Protein AF-A0A9N9AUF6-F1 (afdb_monomer)

Structure (mmCIF, N/CA/C/O backbone):
data_AF-A0A9N9AUF6-F1
#
_entry.id   AF-A0A9N9AUF6-F1
#
loop_
_atom_site.group_PDB
_atom_site.id
_atom_site.type_symbol
_atom_site.label_atom_id
_atom_site.label_alt_id
_atom_site.label_comp_id
_atom_site.label_asym_id
_atom_site.label_entity_id
_atom_site.label_seq_id
_atom_site.pdbx_PDB_ins_code
_atom_site.Cartn_x
_atom_site.Cartn_y
_atom_site.Cartn_z
_atom_site.occupancy
_atom_site.B_iso_or_equiv
_atom_site.auth_seq_id
_atom_site.auth_comp_id
_atom_site.auth_asym_id
_atom_site.auth_atom_id
_atom_site.pdbx_PDB_model_num
ATOM 1 N N . MET A 1 1 ? -20.713 -0.394 -52.948 1.00 34.41 1 MET A N 1
ATOM 2 C CA . MET A 1 1 ? -20.036 -1.645 -52.549 1.00 34.41 1 MET A CA 1
ATOM 3 C C . MET A 1 1 ? -18.620 -1.241 -52.163 1.00 34.41 1 MET A C 1
ATOM 5 O O . MET A 1 1 ? -17.878 -0.848 -53.047 1.00 34.41 1 MET A O 1
ATOM 9 N N . THR A 1 2 ? -18.408 -0.838 -50.903 1.00 38.34 2 THR A N 1
ATOM 10 C CA . THR A 1 2 ? -17.815 -1.664 -49.816 1.00 38.34 2 THR A CA 1
ATOM 11 C C . THR A 1 2 ? -16.439 -2.197 -50.232 1.00 38.34 2 THR A C 1
ATOM 13 O O . THR A 1 2 ? -16.350 -2.897 -51.228 1.00 38.34 2 THR A O 1
ATOM 16 N N . SER A 1 3 ? -15.350 -1.895 -49.534 1.00 31.14 3 SER A N 1
ATOM 17 C CA . SER A 1 3 ? -15.180 -2.244 -48.123 1.00 31.14 3 SER A CA 1
ATOM 18 C C . SER A 1 3 ? -14.248 -1.295 -47.362 1.00 31.14 3 SER A C 1
ATOM 20 O O . SER A 1 3 ? -13.180 -0.914 -47.832 1.00 31.14 3 SER A O 1
ATOM 22 N N . SER A 1 4 ? -14.688 -0.983 -46.149 1.00 37.59 4 SER A N 1
ATOM 23 C CA . SER A 1 4 ? -13.963 -0.402 -45.024 1.00 37.59 4 SER A CA 1
ATOM 24 C C . SER A 1 4 ? -12.663 -1.146 -44.701 1.00 37.59 4 SER A C 1
ATOM 26 O O . SER A 1 4 ? -12.674 -2.367 -44.553 1.00 37.59 4 SER A O 1
ATOM 28 N N . SER A 1 5 ? -11.572 -0.390 -44.545 1.00 35.66 5 SER A N 1
ATOM 29 C CA . SER A 1 5 ? -10.307 -0.863 -43.978 1.00 35.66 5 SER A CA 1
ATOM 30 C C . SER A 1 5 ? -10.497 -1.149 -42.491 1.00 35.66 5 SER A C 1
ATOM 32 O O . SER A 1 5 ? -10.927 -0.275 -41.739 1.00 35.66 5 SER A O 1
ATOM 34 N N . SER A 1 6 ? -10.189 -2.376 -42.091 1.00 38.06 6 SER A N 1
ATOM 35 C CA . SER A 1 6 ? -10.158 -2.850 -40.712 1.00 38.06 6 SER A CA 1
ATOM 36 C C . SER A 1 6 ? -9.139 -2.063 -39.885 1.00 38.06 6 SER A C 1
ATOM 38 O O . SER A 1 6 ? -7.982 -1.918 -40.276 1.00 38.06 6 SER A O 1
ATOM 40 N N . THR A 1 7 ? -9.579 -1.551 -38.741 1.00 39.47 7 THR A N 1
ATOM 41 C CA . THR A 1 7 ? -8.734 -1.046 -37.657 1.00 39.47 7 THR A CA 1
ATOM 42 C C . THR A 1 7 ? -7.961 -2.210 -37.040 1.00 39.47 7 THR A C 1
ATOM 44 O O . THR A 1 7 ? -8.571 -3.121 -36.487 1.00 39.47 7 THR A O 1
ATOM 47 N N . ASN A 1 8 ? -6.630 -2.188 -37.148 1.00 41.78 8 ASN A N 1
ATOM 48 C CA . ASN A 1 8 ? -5.746 -3.126 -36.455 1.00 41.78 8 ASN A CA 1
ATOM 49 C C . ASN A 1 8 ? -5.787 -2.829 -34.948 1.00 41.78 8 ASN A C 1
ATOM 51 O O . ASN A 1 8 ? -5.416 -1.730 -34.534 1.00 41.78 8 ASN A O 1
ATOM 55 N N . ASN A 1 9 ? -6.240 -3.794 -34.148 1.00 47.16 9 ASN A N 1
ATOM 56 C CA . ASN A 1 9 ? -6.259 -3.709 -32.689 1.00 47.16 9 ASN A CA 1
ATOM 57 C C . ASN A 1 9 ? -4.826 -3.797 -32.143 1.00 47.16 9 ASN A C 1
ATOM 59 O O . ASN A 1 9 ? -4.203 -4.851 -32.159 1.00 47.16 9 ASN A O 1
ATOM 63 N N . THR A 1 10 ? -4.305 -2.684 -31.632 1.00 51.94 10 THR A N 1
ATOM 64 C CA . THR A 1 10 ? -2.957 -2.529 -31.048 1.00 51.94 10 THR A CA 1
ATOM 65 C C . THR A 1 10 ? -2.752 -3.239 -29.704 1.00 51.94 10 THR A C 1
ATOM 67 O O . THR A 1 10 ? -1.699 -3.095 -29.094 1.00 51.94 10 THR A O 1
ATOM 70 N N . THR A 1 11 ? -3.746 -3.986 -29.229 1.00 51.94 11 THR A N 1
ATOM 71 C CA . THR A 1 11 ? -3.800 -4.586 -27.888 1.00 51.94 11 THR A CA 1
ATOM 72 C C . THR A 1 11 ? -4.096 -6.087 -27.911 1.00 51.94 11 THR A C 1
ATOM 74 O O . THR A 1 11 ? -4.332 -6.678 -26.866 1.00 51.94 11 THR A O 1
ATOM 77 N N . GLU A 1 12 ? -4.072 -6.734 -29.080 1.00 53.06 12 GLU A N 1
ATOM 78 C CA . GLU A 1 12 ? -4.430 -8.155 -29.239 1.00 53.06 12 GLU A CA 1
ATOM 79 C C . GLU A 1 12 ? -3.508 -9.102 -28.438 1.00 53.06 12 GLU A C 1
ATOM 81 O O . GLU A 1 12 ? -3.970 -10.102 -27.899 1.00 53.06 12 GLU A O 1
ATOM 86 N N . TRP A 1 13 ? -2.236 -8.734 -28.238 1.00 56.59 13 TRP A N 1
ATOM 87 C CA . TRP A 1 13 ? -1.292 -9.476 -27.385 1.00 56.59 13 TRP A CA 1
ATOM 88 C C . TRP A 1 13 ? -1.639 -9.445 -25.890 1.00 56.59 13 TRP A C 1
ATOM 90 O O . TRP A 1 13 ? -1.238 -10.346 -25.163 1.00 56.59 13 TRP A O 1
ATOM 100 N N . LEU A 1 14 ? -2.424 -8.463 -25.431 1.00 52.38 14 LEU A N 1
ATOM 101 C CA . LEU A 1 14 ? -2.900 -8.401 -24.041 1.00 52.38 14 LEU A CA 1
ATOM 102 C C . LEU A 1 14 ? -3.995 -9.439 -23.755 1.00 52.38 14 LEU A C 1
ATOM 104 O O . LEU A 1 14 ? -4.304 -9.691 -22.599 1.00 52.38 14 LEU A O 1
ATOM 108 N N . GLN A 1 15 ? -4.596 -10.037 -24.790 1.00 49.78 15 GLN A N 1
ATOM 109 C CA . GLN A 1 15 ? -5.647 -11.049 -24.634 1.00 49.78 15 GLN A CA 1
ATOM 110 C C . GLN A 1 15 ? -5.093 -12.468 -24.431 1.00 49.78 15 GLN A C 1
ATOM 112 O O . GLN A 1 15 ? -5.857 -13.378 -24.123 1.00 49.78 15 GLN A O 1
ATOM 117 N N . PHE A 1 16 ? -3.784 -12.683 -24.601 1.00 44.56 16 PHE A N 1
ATOM 118 C CA . PHE A 1 16 ? -3.186 -14.022 -24.554 1.00 44.56 16 PHE A CA 1
ATOM 119 C C . PHE A 1 16 ? -2.767 -14.494 -23.150 1.00 44.56 16 PHE A C 1
ATOM 121 O O . PHE A 1 16 ? -2.447 -15.672 -22.995 1.00 44.56 16 PHE A O 1
ATOM 128 N N . GLU A 1 17 ? -2.850 -13.647 -22.118 1.00 47.28 17 GLU A N 1
ATOM 129 C CA . GLU A 1 17 ? -2.621 -14.058 -20.718 1.00 47.28 17 GLU A CA 1
ATOM 130 C C . GLU A 1 17 ? -3.889 -14.560 -19.991 1.00 47.28 17 GLU A C 1
ATOM 132 O O . GLU A 1 17 ? -3.807 -15.047 -18.866 1.00 47.28 17 GLU A O 1
ATOM 137 N N . ASP A 1 18 ? -5.053 -14.587 -20.649 1.00 44.66 18 ASP A N 1
ATOM 138 C CA . ASP A 1 18 ? -6.328 -15.019 -20.045 1.00 44.66 18 ASP A CA 1
ATOM 139 C C . ASP A 1 18 ? -6.555 -16.550 -20.065 1.00 44.66 18 ASP A C 1
ATOM 141 O O . ASP A 1 18 ? -7.654 -17.044 -20.313 1.00 44.66 18 ASP A O 1
ATOM 145 N N . SER A 1 19 ? -5.506 -17.353 -19.847 1.00 34.66 19 SER A N 1
ATOM 146 C CA . SER A 1 19 ? -5.644 -18.821 -19.718 1.00 34.66 19 SER A CA 1
ATOM 147 C C . SER A 1 19 ? -5.236 -19.398 -18.355 1.00 34.66 19 SER A C 1
ATOM 149 O O . SER A 1 19 ? -5.294 -20.613 -18.159 1.00 34.66 19 SER A O 1
ATOM 151 N N . SER A 1 20 ? -4.936 -18.542 -17.370 1.00 39.12 20 SER A N 1
ATOM 152 C CA . SER A 1 20 ? -4.771 -18.913 -15.949 1.00 39.12 20 SER A CA 1
ATOM 153 C C . SER A 1 20 ? -5.382 -17.867 -14.996 1.00 39.12 20 SER A C 1
ATOM 155 O O . SER A 1 20 ? -4.750 -17.416 -14.041 1.00 39.12 20 SER A O 1
ATOM 157 N N . SER A 1 21 ? -6.618 -17.467 -15.293 1.00 45.91 21 SER A N 1
ATOM 158 C CA . SER A 1 21 ? -7.334 -16.264 -14.842 1.00 45.91 21 SER A CA 1
ATOM 159 C C . SER A 1 21 ? -7.791 -16.211 -13.365 1.00 45.91 21 SER A C 1
ATOM 161 O O . SER A 1 21 ? -8.952 -15.916 -13.084 1.00 45.91 21 SER A O 1
ATOM 163 N N . SER A 1 22 ? -6.924 -16.475 -12.383 1.00 44.12 22 SER A N 1
ATOM 164 C CA . SER A 1 22 ? -7.242 -16.089 -10.988 1.00 44.12 22 SER A CA 1
ATOM 165 C C . SER A 1 22 ? -6.047 -15.869 -10.062 1.00 44.12 22 SER A C 1
ATOM 167 O O . SER A 1 22 ? -6.227 -15.306 -8.986 1.00 44.12 22 SER A O 1
ATOM 169 N N . SER A 1 23 ? -4.843 -16.334 -10.416 1.00 49.66 23 SER A N 1
ATOM 170 C CA . SER A 1 23 ? -3.677 -16.233 -9.525 1.00 49.66 23 SER A CA 1
ATOM 171 C C . SER A 1 23 ? -2.870 -14.944 -9.711 1.00 49.66 23 SER A C 1
ATOM 173 O O . SER A 1 23 ? -2.349 -14.432 -8.730 1.00 49.66 23 SER A O 1
ATOM 175 N N . SER A 1 24 ? -2.798 -14.381 -10.925 1.00 62.22 24 SER A N 1
ATOM 176 C CA . SER A 1 24 ? -1.916 -13.238 -11.232 1.00 62.22 24 SER A CA 1
ATOM 177 C C . SER A 1 24 ? -2.297 -11.949 -10.509 1.00 62.22 24 SER A C 1
ATOM 179 O O . SER A 1 24 ? -1.422 -11.265 -9.987 1.00 62.22 24 SER A O 1
ATOM 181 N N . ASP A 1 25 ? -3.585 -11.620 -10.464 1.00 61.88 25 ASP A N 1
ATOM 182 C CA . ASP A 1 25 ? -4.043 -10.309 -9.985 1.00 61.88 25 ASP A CA 1
ATOM 183 C C . ASP A 1 25 ? -4.157 -10.292 -8.456 1.00 61.88 25 ASP A C 1
ATOM 185 O O . ASP A 1 25 ? -3.866 -9.294 -7.798 1.00 61.88 25 ASP A O 1
ATOM 189 N N . ALA A 1 26 ? -4.491 -11.441 -7.861 1.00 63.47 26 ALA A N 1
ATOM 190 C CA . ALA A 1 26 ? -4.414 -11.625 -6.418 1.00 63.47 26 ALA A CA 1
ATOM 191 C C . ALA A 1 26 ? -2.962 -11.493 -5.927 1.00 63.47 26 ALA A C 1
ATOM 193 O O . ALA A 1 26 ? -2.713 -10.770 -4.961 1.00 63.47 26 ALA A O 1
ATOM 194 N N . ASP A 1 27 ? -1.998 -12.122 -6.614 1.00 72.12 27 ASP A N 1
ATOM 195 C CA . ASP A 1 27 ? -0.567 -12.011 -6.296 1.00 72.12 27 ASP A CA 1
ATOM 196 C C . ASP A 1 27 ? -0.080 -10.549 -6.347 1.00 72.12 27 ASP A C 1
ATOM 198 O O . ASP A 1 27 ? 0.740 -10.134 -5.522 1.00 72.12 27 ASP A O 1
ATOM 202 N N . GLN A 1 28 ? -0.625 -9.742 -7.262 1.00 72.81 28 GLN A N 1
ATOM 203 C CA . GLN A 1 28 ? -0.334 -8.308 -7.362 1.00 72.81 28 GLN A CA 1
ATOM 204 C C . GLN A 1 28 ? -0.884 -7.519 -6.171 1.00 72.81 28 GLN A C 1
ATOM 206 O O . GLN A 1 28 ? -0.127 -6.778 -5.540 1.00 72.81 28 GLN A O 1
ATOM 211 N N . ASP A 1 29 ? -2.159 -7.706 -5.813 1.00 77.75 29 ASP A N 1
ATOM 212 C CA . ASP A 1 29 ? -2.758 -7.046 -4.647 1.00 77.75 29 ASP A CA 1
ATOM 213 C C . ASP A 1 29 ? -2.006 -7.403 -3.354 1.00 77.75 29 ASP A C 1
ATOM 215 O O . ASP A 1 29 ? -1.776 -6.542 -2.499 1.00 77.75 29 ASP A O 1
ATOM 219 N N . PHE A 1 30 ? -1.586 -8.667 -3.207 1.00 83.31 30 PHE A N 1
ATOM 220 C CA . PHE A 1 30 ? -0.757 -9.103 -2.081 1.00 83.31 30 PHE A CA 1
ATOM 221 C C . PHE A 1 30 ? 0.577 -8.364 -2.057 1.00 83.31 30 PHE A C 1
ATOM 223 O O . PHE A 1 30 ? 0.981 -7.843 -1.013 1.00 83.31 30 PHE A O 1
ATOM 230 N N . LEU A 1 31 ? 1.267 -8.294 -3.195 1.00 81.19 31 LEU A N 1
ATOM 231 C CA . LEU A 1 31 ? 2.543 -7.596 -3.282 1.00 81.19 31 LEU A CA 1
ATOM 232 C C . LEU A 1 31 ? 2.386 -6.108 -2.989 1.00 81.19 31 LEU A C 1
ATOM 234 O O . LEU A 1 31 ? 3.198 -5.565 -2.242 1.00 81.19 31 LEU A O 1
ATOM 238 N N . LEU A 1 32 ? 1.326 -5.462 -3.473 1.00 79.44 32 LEU A N 1
ATOM 239 C CA . LEU A 1 32 ? 1.047 -4.061 -3.180 1.00 79.44 32 LEU A CA 1
ATOM 240 C C . LEU A 1 32 ? 0.770 -3.835 -1.684 1.00 79.44 32 LEU A C 1
ATOM 242 O O . LEU A 1 32 ? 1.362 -2.934 -1.083 1.00 79.44 32 LEU A O 1
ATOM 246 N N . HIS A 1 33 ? -0.052 -4.682 -1.055 1.00 87.62 33 HIS A N 1
ATOM 247 C CA . HIS A 1 33 ? -0.322 -4.631 0.388 1.00 87.62 33 HIS A CA 1
ATOM 248 C C . HIS A 1 33 ? 0.964 -4.743 1.212 1.00 87.62 33 HIS A C 1
ATOM 250 O O . HIS A 1 33 ? 1.258 -3.876 2.037 1.00 87.62 33 HIS A O 1
ATOM 256 N N . TYR A 1 34 ? 1.784 -5.767 0.958 1.00 88.69 34 TYR A N 1
ATOM 257 C CA . TYR A 1 34 ? 3.031 -5.965 1.701 1.00 88.69 34 TYR A CA 1
ATOM 258 C C . TYR A 1 34 ? 4.082 -4.890 1.402 1.00 88.69 34 TYR A C 1
ATOM 260 O O . TYR A 1 34 ? 4.871 -4.546 2.285 1.00 88.69 34 TYR A O 1
ATOM 268 N N . THR A 1 35 ? 4.048 -4.301 0.206 1.00 84.56 35 THR A N 1
ATOM 269 C CA . THR A 1 35 ? 4.829 -3.112 -0.158 1.00 84.56 35 THR A CA 1
ATOM 270 C C . THR A 1 35 ? 4.465 -1.932 0.729 1.00 84.56 35 THR A C 1
ATOM 272 O O . THR A 1 35 ? 5.339 -1.405 1.420 1.00 84.56 35 THR A O 1
ATOM 275 N N . TYR A 1 36 ? 3.186 -1.558 0.806 1.00 85.00 36 TYR A N 1
ATOM 276 C CA . TYR A 1 36 ? 2.751 -0.474 1.687 1.00 85.00 36 TYR A CA 1
ATOM 277 C C . TYR A 1 36 ? 3.035 -0.778 3.152 1.00 85.00 36 TYR A C 1
ATOM 279 O O . TYR A 1 36 ? 3.627 0.048 3.840 1.00 85.00 36 TYR A O 1
ATOM 287 N N . LYS A 1 37 ? 2.716 -1.983 3.623 1.00 90.31 37 LYS A N 1
ATOM 288 C CA . LYS A 1 37 ? 2.979 -2.387 5.006 1.00 90.31 37 LYS A CA 1
ATOM 289 C C . LYS A 1 37 ? 4.452 -2.233 5.387 1.00 90.31 37 LYS A C 1
ATOM 291 O O . LYS A 1 37 ? 4.757 -1.775 6.488 1.00 90.31 37 LYS A O 1
ATOM 296 N N . PHE A 1 38 ? 5.365 -2.569 4.474 1.00 87.75 38 PHE A N 1
ATOM 297 C CA . PHE A 1 38 ? 6.796 -2.362 4.671 1.00 87.75 38 PHE A CA 1
ATOM 298 C C . PHE A 1 38 ? 7.160 -0.871 4.757 1.00 87.75 38 PHE A C 1
ATOM 300 O O . PHE A 1 38 ? 7.864 -0.490 5.691 1.00 87.75 38 PHE A O 1
ATOM 307 N N . VAL A 1 39 ? 6.651 -0.018 3.850 1.00 84.56 39 VAL A N 1
ATOM 308 C CA . VAL A 1 39 ? 6.868 1.450 3.896 1.00 84.56 39 VAL A CA 1
ATOM 309 C C . VAL A 1 39 ? 6.405 2.039 5.227 1.00 84.56 39 VAL A C 1
ATOM 311 O O . VAL A 1 39 ? 7.103 2.850 5.831 1.00 84.56 39 VAL A O 1
ATOM 314 N N . LEU A 1 40 ? 5.206 1.652 5.660 1.00 87.50 40 LEU A N 1
ATOM 315 C CA . LEU A 1 40 ? 4.539 2.215 6.831 1.00 87.50 40 LEU A CA 1
ATOM 316 C C . LEU A 1 40 ? 5.079 1.650 8.150 1.00 87.50 40 LEU A C 1
ATOM 318 O O . LEU A 1 40 ? 4.791 2.197 9.212 1.00 87.50 40 LEU A O 1
ATOM 322 N N . GLY A 1 41 ? 5.830 0.545 8.100 1.00 90.19 41 GLY A N 1
ATOM 323 C CA . GLY A 1 41 ? 6.232 -0.216 9.283 1.00 90.19 41 GLY A CA 1
ATOM 324 C C . GLY A 1 41 ? 5.063 -0.920 9.986 1.00 90.19 41 GLY A C 1
ATOM 325 O O . GLY A 1 41 ? 5.187 -1.290 11.153 1.00 90.19 41 GLY A O 1
ATOM 326 N N . GLY A 1 42 ? 3.925 -1.094 9.308 1.00 92.44 42 GLY A N 1
ATOM 327 C CA . GLY A 1 42 ? 2.683 -1.618 9.873 1.00 92.44 42 GLY A CA 1
ATOM 328 C C . GLY A 1 42 ? 1.488 -1.420 8.939 1.00 92.44 42 GLY A C 1
ATOM 329 O O . GLY A 1 42 ? 1.640 -0.967 7.810 1.00 92.44 42 GLY A O 1
ATOM 330 N N . ASN A 1 43 ? 0.285 -1.760 9.404 1.00 93.44 43 ASN A N 1
ATOM 331 C CA . ASN A 1 43 ? -0.928 -1.671 8.580 1.00 93.44 43 ASN A CA 1
ATOM 332 C C . ASN A 1 43 ? -1.486 -0.245 8.457 1.00 93.44 43 ASN A C 1
ATOM 334 O O . ASN A 1 43 ? -2.268 0.035 7.554 1.00 93.44 43 ASN A O 1
ATOM 338 N N . TYR A 1 44 ? -1.124 0.661 9.363 1.00 91.94 44 TYR A N 1
ATOM 339 C CA . TYR A 1 44 ? -1.653 2.021 9.404 1.00 91.94 44 TYR A CA 1
ATOM 340 C C . TYR A 1 44 ? -0.691 2.952 10.153 1.00 91.94 44 TYR A C 1
ATOM 342 O O . TYR A 1 44 ? 0.053 2.513 11.026 1.00 91.94 44 TYR A O 1
ATOM 350 N N . ILE A 1 45 ? -0.738 4.249 9.832 1.00 88.75 45 ILE A N 1
ATOM 351 C CA . ILE A 1 45 ? 0.034 5.300 10.527 1.00 88.75 45 ILE A CA 1
ATOM 352 C C . ILE A 1 45 ? -0.825 6.177 11.446 1.00 88.75 45 ILE A C 1
ATOM 354 O O . ILE A 1 45 ? -0.294 6.944 12.245 1.00 88.75 45 ILE A O 1
ATOM 358 N N . ALA A 1 46 ? -2.153 6.079 11.334 1.00 88.81 46 ALA A N 1
ATOM 359 C CA . ALA A 1 46 ? -3.074 6.853 12.156 1.00 88.81 46 ALA A CA 1
ATOM 360 C C . ALA A 1 46 ? -3.007 6.409 13.635 1.00 88.81 46 ALA A C 1
ATOM 362 O O . ALA A 1 46 ? -2.902 5.214 13.913 1.00 88.81 46 ALA A O 1
ATOM 363 N N . PRO A 1 47 ? -3.129 7.319 14.613 1.00 89.62 47 PRO A N 1
ATOM 364 C CA . PRO A 1 47 ? -3.119 6.998 16.037 1.00 89.62 47 PRO A CA 1
ATOM 365 C C . PRO A 1 47 ? -4.474 6.412 16.468 1.00 89.62 47 PRO A C 1
ATOM 367 O O . PRO A 1 47 ? -5.248 7.024 17.205 1.00 89.62 47 PRO A O 1
ATOM 370 N N . ILE A 1 48 ? -4.793 5.218 15.972 1.00 89.56 48 ILE A N 1
ATOM 371 C CA . ILE A 1 48 ? -6.059 4.535 16.237 1.00 89.56 48 ILE A CA 1
ATOM 372 C C . ILE A 1 48 ? -6.097 4.070 17.697 1.00 89.56 48 ILE A C 1
ATOM 374 O O . ILE A 1 48 ? -5.253 3.291 18.142 1.00 89.56 48 ILE A O 1
ATOM 378 N N . ASN A 1 49 ? -7.124 4.498 18.436 1.00 87.25 49 ASN A N 1
ATOM 379 C CA . ASN A 1 49 ? -7.420 3.946 19.754 1.00 87.25 49 ASN A CA 1
ATOM 380 C C . ASN A 1 49 ? -8.106 2.579 19.602 1.00 87.25 49 ASN A C 1
ATOM 382 O O . ASN A 1 49 ? -9.274 2.508 19.209 1.00 87.25 49 ASN A O 1
ATOM 386 N N . LYS A 1 50 ? -7.383 1.509 19.952 1.00 83.25 50 LYS A N 1
ATOM 387 C CA . LYS A 1 50 ? -7.856 0.122 19.828 1.00 83.25 50 LYS A CA 1
ATOM 388 C C . LYS A 1 50 ? -9.128 -0.173 20.626 1.00 83.25 50 LYS A C 1
ATOM 390 O O . LYS A 1 50 ? -9.944 -0.965 20.172 1.00 83.25 50 LYS A O 1
ATOM 395 N N . ASP A 1 51 ? -9.346 0.504 21.751 1.00 85.44 51 ASP A N 1
ATOM 396 C CA . ASP A 1 51 ? -10.511 0.263 22.611 1.00 85.44 51 ASP A CA 1
ATOM 397 C C . ASP A 1 51 ? -11.802 0.884 22.042 1.00 85.44 51 ASP A C 1
ATOM 399 O O . ASP A 1 51 ? -12.924 0.471 22.371 1.00 85.44 51 ASP A O 1
ATOM 403 N N . ASN A 1 52 ? -11.658 1.888 21.170 1.00 84.50 52 ASN A N 1
ATOM 404 C CA . ASN A 1 52 ? -12.770 2.699 20.677 1.00 84.50 52 ASN A CA 1
ATOM 405 C C . ASN A 1 52 ? -13.087 2.502 19.189 1.00 84.50 52 ASN A C 1
ATOM 407 O O . ASN A 1 52 ? -14.107 3.003 18.715 1.00 84.50 52 ASN A O 1
ATOM 411 N N . LEU A 1 53 ? -12.261 1.772 18.437 1.00 87.56 53 LEU A N 1
ATOM 412 C CA . LEU A 1 53 ? -12.606 1.432 17.062 1.00 87.56 53 LEU A CA 1
ATOM 413 C C . LEU A 1 53 ? -13.762 0.418 17.078 1.00 87.56 53 LEU A C 1
ATOM 415 O O . LEU A 1 53 ? -13.658 -0.650 17.674 1.00 87.56 53 LEU A O 1
ATOM 419 N N . LYS A 1 54 ? -14.908 0.796 16.501 1.00 86.38 54 LYS A N 1
ATOM 420 C CA . LYS A 1 54 ? -16.105 -0.066 16.414 1.00 86.38 54 LYS A CA 1
ATOM 421 C C . LYS A 1 54 ? -16.383 -0.525 14.995 1.00 86.38 54 LYS A C 1
ATOM 423 O O . LYS A 1 54 ? -16.802 -1.659 14.784 1.00 86.38 54 LYS A O 1
ATOM 428 N N . THR A 1 55 ? -16.145 0.355 14.031 1.00 84.06 55 THR A N 1
ATOM 429 C CA . THR A 1 55 ? -16.386 0.093 12.615 1.00 84.06 55 THR A CA 1
ATOM 430 C C . THR A 1 55 ? -15.273 0.690 11.769 1.00 84.06 55 THR A C 1
ATOM 432 O O . THR A 1 55 ? -14.820 1.800 12.051 1.00 84.06 55 THR A O 1
ATOM 435 N N . CYS A 1 56 ? -14.888 -0.007 10.707 1.00 87.06 56 CYS A N 1
ATOM 436 C CA . CYS A 1 56 ? -13.937 0.448 9.701 1.00 87.06 56 CYS A CA 1
ATOM 437 C C . CYS A 1 56 ? -14.505 0.181 8.297 1.00 87.06 56 CYS A C 1
ATOM 439 O O . CYS A 1 56 ? -15.167 -0.835 8.091 1.00 87.06 56 CYS A O 1
ATOM 441 N N . LEU A 1 57 ? -14.279 1.107 7.363 1.00 84.12 57 LEU A N 1
ATOM 442 C CA . LEU A 1 57 ? -14.646 0.978 5.953 1.00 84.12 57 LEU A CA 1
ATOM 443 C C . LEU A 1 57 ? -13.366 0.978 5.112 1.00 84.12 57 LEU A C 1
ATOM 445 O O . LEU A 1 57 ? -12.596 1.934 5.195 1.00 84.12 57 LEU A O 1
ATOM 449 N N . ASP A 1 58 ? -13.184 -0.058 4.304 1.00 84.00 58 ASP A N 1
ATOM 450 C CA . ASP A 1 58 ? -12.134 -0.181 3.297 1.00 84.00 58 ASP A CA 1
ATOM 451 C C . ASP A 1 58 ? -12.732 0.061 1.900 1.00 84.00 58 ASP A C 1
ATOM 453 O O . ASP A 1 58 ? -13.731 -0.559 1.519 1.00 84.00 58 ASP A O 1
ATOM 457 N N . ILE A 1 59 ? -12.167 1.009 1.152 1.00 81.06 59 ILE A N 1
ATOM 458 C CA . ILE A 1 59 ? -12.671 1.431 -0.162 1.00 81.06 59 ILE A CA 1
ATOM 459 C C . ILE A 1 59 ? -11.642 1.036 -1.216 1.00 81.06 59 ILE A C 1
ATOM 461 O O . ILE A 1 59 ? -10.516 1.525 -1.186 1.00 81.06 59 ILE A O 1
ATOM 465 N N . ASN A 1 60 ? -12.075 0.266 -2.215 1.00 79.88 60 ASN A N 1
ATOM 466 C CA . ASN A 1 60 ? -11.201 -0.436 -3.158 1.00 79.88 60 ASN A CA 1
ATOM 467 C C . ASN A 1 60 ? -10.318 -1.463 -2.437 1.00 79.88 60 ASN A C 1
ATOM 469 O O . ASN A 1 60 ? -9.091 -1.418 -2.520 1.00 79.88 60 ASN A O 1
ATOM 473 N N . PHE A 1 61 ? -10.958 -2.358 -1.682 1.00 82.44 61 PHE A N 1
ATOM 474 C CA . PHE A 1 61 ? -10.253 -3.339 -0.858 1.00 82.44 61 PHE A CA 1
ATOM 475 C C . PHE A 1 61 ? -9.455 -4.378 -1.670 1.00 82.44 61 PHE A C 1
ATOM 477 O O . PHE A 1 61 ? -8.666 -5.118 -1.080 1.00 82.44 61 PHE A O 1
ATOM 484 N N . GLY A 1 62 ? -9.661 -4.488 -2.989 1.00 86.06 62 GLY A N 1
ATOM 485 C CA . GLY A 1 62 ? -8.970 -5.429 -3.874 1.00 86.06 62 GLY A CA 1
ATOM 486 C C . GLY A 1 62 ? -9.142 -6.884 -3.429 1.00 86.06 62 GLY A C 1
ATOM 487 O O . GLY A 1 62 ? -10.259 -7.402 -3.346 1.00 86.06 62 GLY A O 1
ATOM 488 N N . SER A 1 63 ? -8.030 -7.545 -3.101 1.00 86.25 63 SER A N 1
ATOM 489 C CA . SER A 1 63 ? -8.010 -8.897 -2.521 1.00 86.25 63 SER A CA 1
ATOM 490 C C . SER A 1 63 ? -8.532 -8.977 -1.081 1.00 86.25 63 SER A C 1
ATOM 492 O O . SER A 1 63 ? -8.811 -10.068 -0.582 1.00 86.25 63 SER A O 1
ATOM 494 N N . GLY A 1 64 ? -8.653 -7.843 -0.384 1.00 89.81 64 GLY A N 1
ATOM 495 C CA . GLY A 1 64 ? -9.079 -7.769 1.014 1.00 89.81 64 GLY A CA 1
ATOM 496 C C . GLY A 1 64 ? -7.967 -8.003 2.037 1.00 89.81 64 GLY A C 1
ATOM 497 O O . GLY A 1 64 ? -8.250 -8.073 3.233 1.00 89.81 64 GLY A O 1
ATOM 498 N N . SER A 1 65 ? -6.713 -8.136 1.595 1.00 91.56 65 SER A N 1
ATOM 499 C CA . SER A 1 65 ? -5.566 -8.490 2.449 1.00 91.56 65 SER A CA 1
ATOM 500 C C . SER A 1 65 ? -5.402 -7.567 3.653 1.00 91.56 65 SER A C 1
ATOM 502 O O . SER A 1 65 ? -5.303 -8.035 4.789 1.00 91.56 65 SER A O 1
ATOM 504 N N . TRP A 1 66 ? -5.443 -6.254 3.417 1.00 93.12 66 TRP A N 1
ATOM 505 C CA . TRP A 1 66 ? -5.347 -5.254 4.476 1.00 93.12 66 TRP A CA 1
ATOM 506 C C . TRP A 1 66 ? -6.492 -5.384 5.480 1.00 93.12 66 TRP A C 1
ATOM 508 O O . TRP A 1 66 ? -6.254 -5.480 6.687 1.00 93.12 66 TRP A O 1
ATOM 518 N N . MET A 1 67 ? -7.728 -5.464 4.981 1.00 91.50 67 MET A N 1
ATOM 519 C CA . MET A 1 67 ? -8.914 -5.567 5.823 1.00 91.50 67 MET A CA 1
ATOM 520 C C . MET A 1 67 ? -8.888 -6.827 6.695 1.00 91.50 67 MET A C 1
ATOM 522 O O . MET A 1 67 ? -9.208 -6.751 7.878 1.00 91.50 67 MET A O 1
ATOM 526 N N . MET A 1 68 ? -8.461 -7.973 6.157 1.00 93.62 68 MET A N 1
ATOM 527 C CA . MET A 1 68 ? -8.344 -9.223 6.918 1.00 93.62 68 MET A CA 1
ATOM 528 C C . MET A 1 68 ? -7.281 -9.149 8.023 1.00 93.62 68 MET A C 1
ATOM 530 O O . MET A 1 68 ? -7.514 -9.624 9.140 1.00 93.62 68 MET A O 1
ATOM 534 N N . GLU A 1 69 ? -6.121 -8.546 7.753 1.00 94.88 69 GLU A N 1
ATOM 535 C CA . GLU A 1 69 ? -5.092 -8.355 8.780 1.00 94.88 69 GLU A CA 1
ATOM 536 C C . GLU A 1 69 ? -5.555 -7.380 9.872 1.00 94.88 69 GLU A C 1
ATOM 538 O O . GLU A 1 69 ? -5.383 -7.664 11.059 1.00 94.88 69 GLU A O 1
ATOM 543 N N . MET A 1 70 ? -6.209 -6.279 9.496 1.00 95.38 70 MET A N 1
ATOM 544 C CA . MET A 1 70 ? -6.794 -5.331 10.448 1.00 95.38 70 MET A CA 1
ATOM 545 C C . MET A 1 70 ? -7.913 -5.971 11.277 1.00 95.38 70 MET A C 1
ATOM 547 O O . MET A 1 70 ? -7.949 -5.809 12.492 1.00 95.38 70 MET A O 1
ATOM 551 N N . ALA A 1 71 ? -8.785 -6.770 10.669 1.00 94.62 71 ALA A N 1
ATOM 552 C CA . ALA A 1 71 ? -9.836 -7.500 11.375 1.00 94.62 71 ALA A CA 1
ATOM 553 C C . ALA A 1 71 ? -9.290 -8.511 12.388 1.00 94.62 71 ALA A C 1
ATOM 555 O O . ALA A 1 71 ? -9.892 -8.711 13.443 1.00 94.62 71 ALA A O 1
ATOM 556 N N . THR A 1 72 ? -8.125 -9.093 12.099 1.00 94.25 72 THR A N 1
ATOM 557 C CA . THR A 1 72 ? -7.400 -9.962 13.033 1.00 94.25 72 THR A CA 1
ATOM 558 C C . THR A 1 72 ? -6.779 -9.166 14.185 1.00 94.25 72 THR A C 1
ATOM 560 O O . THR A 1 72 ? -6.810 -9.610 15.331 1.00 94.25 72 THR A O 1
ATOM 563 N N . GLU A 1 73 ? -6.226 -7.982 13.907 1.00 94.19 73 GLU A N 1
ATOM 564 C CA . GLU A 1 73 ? -5.628 -7.103 14.920 1.00 94.19 73 GLU A CA 1
ATOM 565 C C . GLU A 1 73 ? -6.679 -6.418 15.821 1.00 94.19 73 GLU A C 1
ATOM 567 O O . GLU A 1 73 ? -6.390 -6.100 16.978 1.00 94.19 73 GLU A O 1
ATOM 572 N N . PHE A 1 74 ? -7.903 -6.230 15.317 1.00 95.00 74 PHE A N 1
ATOM 573 C CA . PHE A 1 74 ? -9.024 -5.576 15.996 1.00 95.00 74 PHE A CA 1
ATOM 574 C C . PHE A 1 74 ? -10.274 -6.483 15.996 1.00 95.00 74 PHE A C 1
ATOM 576 O O . PHE A 1 74 ? -11.255 -6.182 15.311 1.00 95.00 74 PHE A O 1
ATOM 583 N N . PRO A 1 75 ? -10.285 -7.578 16.783 1.00 94.50 75 PRO A N 1
ATOM 584 C CA . PRO A 1 75 ? -11.343 -8.595 16.719 1.00 94.50 75 PRO A CA 1
ATOM 585 C C . PRO A 1 75 ? -12.738 -8.079 17.110 1.00 94.50 75 PRO A C 1
ATOM 587 O O . PRO A 1 75 ? -13.744 -8.638 16.685 1.00 94.50 75 PRO A O 1
ATOM 590 N N . GLU A 1 76 ? -12.808 -6.993 17.886 1.00 92.81 76 GLU A N 1
ATOM 591 C CA . GLU A 1 76 ? -14.062 -6.356 18.322 1.00 92.81 76 GLU A CA 1
ATOM 592 C C . GLU A 1 76 ? -14.560 -5.258 17.357 1.00 92.81 76 GLU A C 1
ATOM 594 O O . GLU A 1 76 ? -15.591 -4.628 17.599 1.00 92.81 76 GLU A O 1
ATOM 599 N N . THR A 1 77 ? -13.815 -4.972 16.284 1.00 90.69 77 THR A N 1
ATOM 600 C CA . THR A 1 77 ? -14.193 -4.001 15.247 1.00 90.69 77 THR A CA 1
ATOM 601 C C . THR A 1 77 ? -14.842 -4.717 14.072 1.00 90.69 77 THR A C 1
ATOM 603 O O . THR A 1 77 ? -14.319 -5.721 13.597 1.00 90.69 77 THR A O 1
ATOM 606 N N . MET A 1 78 ? -15.938 -4.164 13.552 1.00 87.88 78 MET A N 1
ATOM 607 C CA . MET A 1 78 ? -16.534 -4.612 12.292 1.00 87.88 78 MET A CA 1
ATOM 608 C C . MET A 1 78 ? -15.887 -3.905 11.101 1.00 87.88 78 MET A C 1
ATOM 610 O O . MET A 1 78 ? -15.863 -2.675 11.041 1.00 87.88 78 MET A O 1
ATOM 614 N N . PHE A 1 79 ? -15.411 -4.677 10.135 1.00 88.62 79 PHE A N 1
ATOM 615 C CA . PHE A 1 79 ? -14.791 -4.191 8.912 1.00 88.62 79 PHE A CA 1
ATOM 616 C C . PHE A 1 79 ? -15.722 -4.403 7.720 1.00 88.62 79 PHE A C 1
ATOM 618 O O . PHE A 1 79 ? -16.228 -5.502 7.494 1.00 88.62 79 PHE A O 1
ATOM 625 N N . TYR A 1 80 ? -15.947 -3.338 6.962 1.00 83.38 80 TYR A N 1
ATOM 626 C CA . TYR A 1 80 ? -16.777 -3.328 5.766 1.00 83.38 80 TYR A CA 1
ATOM 627 C C . TYR A 1 80 ? -15.902 -2.967 4.573 1.00 83.38 80 TYR A C 1
ATOM 629 O O . TYR A 1 80 ? -15.195 -1.970 4.627 1.00 83.38 80 TYR A O 1
ATOM 637 N N . GLY A 1 81 ? -15.966 -3.744 3.502 1.00 82.00 81 GLY A N 1
ATOM 638 C CA . GLY A 1 81 ? -15.260 -3.477 2.257 1.00 82.00 81 GLY A CA 1
ATOM 639 C C . GLY A 1 81 ? -16.239 -3.161 1.132 1.00 82.00 81 GLY A C 1
ATOM 640 O O . GLY A 1 81 ? -17.225 -3.882 0.966 1.00 82.00 81 GLY A O 1
ATOM 641 N N . ILE A 1 82 ? -15.944 -2.133 0.333 1.00 77.81 82 ILE A N 1
ATOM 642 C CA . ILE A 1 82 ? -16.586 -1.890 -0.966 1.00 77.81 82 ILE A CA 1
ATOM 643 C C . ILE A 1 82 ? -15.559 -1.851 -2.108 1.00 77.81 82 ILE A C 1
ATOM 645 O O . ILE A 1 82 ? -14.583 -1.104 -2.040 1.00 77.81 82 ILE A O 1
ATOM 649 N N . ASP A 1 83 ? -15.785 -2.637 -3.162 1.00 77.94 83 ASP A N 1
ATOM 650 C CA . ASP A 1 83 ? -14.931 -2.667 -4.359 1.00 77.94 83 ASP A CA 1
ATOM 651 C C . ASP A 1 83 ? -15.761 -2.867 -5.638 1.00 77.94 83 ASP A C 1
ATOM 653 O O . ASP A 1 83 ? -16.765 -3.581 -5.633 1.00 77.94 83 ASP A O 1
ATOM 657 N N . HIS A 1 84 ? -15.360 -2.231 -6.740 1.00 74.50 84 HIS A N 1
ATOM 658 C CA . HIS A 1 84 ? -16.016 -2.392 -8.038 1.00 74.50 84 HIS A CA 1
ATOM 659 C C . HIS A 1 84 ? -15.764 -3.788 -8.625 1.00 74.50 84 HIS A C 1
ATOM 661 O O . HIS A 1 84 ? -16.657 -4.370 -9.250 1.00 74.50 84 HIS A O 1
ATOM 667 N N . ASP A 1 85 ? -14.553 -4.304 -8.444 1.00 75.44 85 ASP A N 1
ATOM 668 C CA . ASP A 1 85 ? -14.076 -5.563 -9.005 1.00 75.44 85 ASP A CA 1
ATOM 669 C C . ASP A 1 85 ? -13.354 -6.379 -7.920 1.00 75.44 85 ASP A C 1
ATOM 671 O O . ASP A 1 85 ? -12.122 -6.453 -7.894 1.00 75.44 85 ASP A O 1
ATOM 675 N N . PRO A 1 86 ? -14.113 -6.925 -6.951 1.00 73.88 86 PRO A N 1
ATOM 676 C CA . PRO A 1 86 ? -13.536 -7.618 -5.812 1.00 73.88 86 PRO A CA 1
ATOM 677 C C . PRO A 1 86 ? -12.820 -8.897 -6.248 1.00 73.88 86 PRO A C 1
ATOM 679 O O . PRO A 1 86 ? -13.405 -9.757 -6.904 1.00 73.88 86 PRO A O 1
ATOM 682 N N . ARG A 1 87 ? -11.572 -9.054 -5.796 1.00 75.69 87 ARG A N 1
ATOM 683 C CA . ARG A 1 87 ? -10.730 -10.242 -6.039 1.00 75.69 87 ARG A CA 1
ATOM 684 C C . ARG A 1 87 ? -10.570 -11.105 -4.788 1.00 75.69 87 ARG A C 1
ATOM 686 O O . ARG A 1 87 ? -9.597 -11.840 -4.636 1.00 75.69 87 ARG A O 1
ATOM 693 N N . THR A 1 88 ? -11.512 -10.996 -3.855 1.00 68.75 88 THR A N 1
ATOM 694 C CA . THR A 1 88 ? -11.513 -11.792 -2.626 1.00 68.75 88 THR A CA 1
ATOM 695 C C . THR A 1 88 ? -11.635 -13.277 -2.965 1.00 68.75 88 THR A C 1
ATOM 697 O O . THR A 1 88 ? -12.580 -13.648 -3.664 1.00 68.75 88 THR A O 1
ATOM 700 N N . PRO A 1 89 ? -10.740 -14.143 -2.464 1.00 63.41 89 PRO A N 1
ATOM 701 C CA . PRO A 1 89 ? -10.876 -15.584 -2.645 1.00 63.41 89 PRO A CA 1
ATOM 702 C C . PRO A 1 89 ? -12.163 -16.115 -1.990 1.00 63.41 89 PRO A C 1
ATOM 704 O O . PRO A 1 89 ? -12.618 -15.549 -0.997 1.00 63.41 89 PRO A O 1
ATOM 707 N N . ASP A 1 90 ? -12.660 -17.280 -2.422 1.00 65.00 90 ASP A N 1
ATOM 708 C CA . ASP A 1 90 ? -13.757 -18.038 -1.770 1.00 65.00 90 ASP A CA 1
ATOM 709 C C . ASP A 1 90 ? -13.389 -18.587 -0.359 1.00 65.00 90 ASP A C 1
ATOM 711 O O . ASP A 1 90 ? -13.957 -19.566 0.133 1.00 65.00 90 ASP A O 1
ATOM 715 N N . LEU A 1 91 ? -12.376 -18.008 0.290 1.00 64.50 91 LEU A N 1
ATOM 716 C CA . LEU A 1 91 ? -11.757 -18.478 1.524 1.00 64.50 91 LEU A CA 1
ATOM 717 C C . LEU A 1 91 ? -12.539 -18.079 2.780 1.00 64.50 91 LEU A C 1
ATOM 719 O O . LEU A 1 91 ? -13.333 -17.143 2.806 1.00 64.50 91 LEU A O 1
ATOM 723 N N . VAL A 1 92 ? -12.225 -18.777 3.873 1.00 78.50 92 VAL A N 1
ATOM 724 C CA . VAL A 1 92 ? -12.604 -18.374 5.230 1.00 78.50 92 VAL A CA 1
ATOM 725 C C . VAL A 1 92 ? -11.789 -17.139 5.625 1.00 78.50 92 VAL A C 1
ATOM 727 O O . VAL A 1 92 ? -10.574 -17.226 5.792 1.00 78.50 92 VAL A O 1
ATOM 730 N N . TYR A 1 93 ? -12.462 -16.008 5.808 1.00 87.38 93 TYR A N 1
ATOM 731 C CA . TYR A 1 93 ? -11.906 -14.759 6.336 1.00 87.38 93 TYR A CA 1
ATOM 732 C C . TYR A 1 93 ? -12.441 -14.471 7.752 1.00 87.38 93 TYR A C 1
ATOM 734 O O . TYR A 1 93 ? -13.385 -15.139 8.195 1.00 87.38 93 TYR A O 1
ATOM 742 N N . PRO A 1 94 ? -11.850 -13.513 8.499 1.00 93.56 94 PRO A N 1
ATOM 743 C CA . PRO A 1 94 ? -12.325 -13.165 9.835 1.00 93.56 94 PRO A CA 1
ATOM 744 C C . PRO A 1 94 ? -13.836 -12.868 9.853 1.00 93.56 94 PRO A C 1
ATOM 746 O O . PRO A 1 94 ? -14.334 -12.179 8.961 1.00 93.56 94 PRO A O 1
ATOM 749 N N . PRO A 1 95 ? -14.591 -13.360 10.856 1.00 92.69 95 PRO A N 1
ATOM 750 C CA . PRO A 1 95 ? -16.054 -13.241 10.889 1.00 92.69 95 PRO A CA 1
ATOM 751 C C . PRO A 1 95 ? -16.543 -11.792 11.031 1.00 92.69 95 PRO A C 1
ATOM 753 O O . PRO A 1 95 ? -17.722 -11.510 10.833 1.00 92.69 95 PRO A O 1
ATOM 756 N N . ASN A 1 96 ? -15.640 -10.880 11.386 1.00 93.69 96 ASN A N 1
ATOM 757 C CA . ASN A 1 96 ? -15.863 -9.446 11.471 1.00 93.69 96 ASN A CA 1
ATOM 758 C C . ASN A 1 96 ? -15.541 -8.695 10.163 1.00 93.69 96 ASN A C 1
ATOM 760 O O . ASN A 1 96 ? -15.570 -7.467 10.177 1.00 93.69 96 ASN A O 1
ATOM 764 N N . CYS A 1 97 ? -15.287 -9.388 9.046 1.00 91.44 97 CYS A N 1
ATOM 765 C CA . CYS A 1 97 ? -15.183 -8.798 7.707 1.00 91.44 97 CYS A CA 1
ATOM 766 C C . CYS A 1 97 ? -16.470 -8.996 6.893 1.00 91.44 97 CYS A C 1
ATOM 768 O O . CYS A 1 97 ? -16.988 -10.108 6.780 1.00 91.44 97 CYS A O 1
ATOM 770 N N . ILE A 1 98 ? -16.946 -7.929 6.253 1.00 86.25 98 ILE A N 1
ATOM 771 C CA . ILE A 1 98 ? -18.074 -7.944 5.316 1.00 86.25 98 ILE A CA 1
ATOM 772 C C . ILE A 1 98 ? -17.611 -7.332 3.996 1.00 86.25 98 ILE A C 1
ATOM 774 O O . ILE A 1 98 ? -17.353 -6.135 3.926 1.00 86.25 98 ILE A O 1
ATOM 778 N N . PHE A 1 99 ? -17.542 -8.144 2.945 1.00 84.44 99 PHE A N 1
ATOM 779 C CA . PHE A 1 99 ? -17.130 -7.720 1.607 1.00 84.44 99 PHE A CA 1
ATOM 780 C C . PHE A 1 99 ? -18.350 -7.484 0.719 1.00 84.44 99 PHE A C 1
ATOM 782 O O . PHE A 1 99 ? -19.267 -8.308 0.688 1.00 84.44 99 PHE A O 1
ATOM 789 N N . GLN A 1 100 ? -18.373 -6.367 -0.003 1.00 79.94 100 GLN A N 1
ATOM 790 C CA . GLN A 1 100 ? -19.451 -6.032 -0.926 1.00 79.94 100 GLN A CA 1
ATOM 791 C C . GLN A 1 100 ? -18.893 -5.539 -2.256 1.00 79.94 100 GLN A C 1
ATOM 793 O O . GLN A 1 100 ? -18.046 -4.648 -2.301 1.00 79.94 100 GLN A O 1
ATOM 798 N N . GLN A 1 101 ? -19.432 -6.078 -3.347 1.00 77.50 101 GLN A N 1
ATOM 799 C CA . GLN A 1 101 ? -19.239 -5.472 -4.653 1.00 77.50 101 GLN A CA 1
ATOM 800 C C . GLN A 1 101 ? -20.084 -4.196 -4.744 1.00 77.50 101 GLN A C 1
ATOM 802 O O . GLN A 1 101 ? -21.292 -4.223 -4.496 1.00 77.50 101 GLN A O 1
ATOM 807 N N . GLY A 1 102 ? -19.473 -3.078 -5.110 1.00 64.50 102 GLY A N 1
ATOM 808 C CA . GLY A 1 102 ? -20.160 -1.803 -5.233 1.00 64.50 102 GLY A CA 1
ATOM 809 C C . GLY A 1 102 ? -19.257 -0.692 -5.749 1.00 64.50 102 GLY A C 1
ATOM 810 O O . GLY A 1 102 ? -18.036 -0.742 -5.644 1.00 64.50 102 GLY A O 1
ATOM 811 N N . GLN A 1 103 ? -19.867 0.344 -6.316 1.00 58.03 103 GLN A N 1
ATOM 812 C CA . GLN A 1 103 ? -19.133 1.526 -6.754 1.00 58.03 103 GLN A CA 1
ATOM 813 C C . GLN A 1 103 ? -18.894 2.433 -5.543 1.00 58.03 103 GLN A C 1
ATOM 815 O O . GLN A 1 103 ? -19.774 3.199 -5.156 1.00 58.03 103 GLN A O 1
ATOM 820 N N . GLY A 1 104 ? -17.711 2.334 -4.930 1.00 52.56 104 GLY A N 1
ATOM 821 C CA . GLY A 1 104 ? -17.210 3.390 -4.051 1.00 52.56 104 GLY A CA 1
ATOM 822 C C . GLY A 1 104 ? -17.093 4.668 -4.879 1.00 52.56 104 GLY A C 1
ATOM 823 O O . GLY A 1 104 ? -16.479 4.639 -5.944 1.00 52.56 104 GLY A O 1
ATOM 824 N N . ASP A 1 105 ? -17.766 5.740 -4.459 1.00 48.06 105 ASP A N 1
ATOM 825 C CA . ASP A 1 105 ? -18.036 6.914 -5.293 1.00 48.06 105 ASP A CA 1
ATOM 826 C C . ASP A 1 105 ? -16.823 7.345 -6.139 1.00 48.06 105 ASP A C 1
ATOM 828 O O . ASP A 1 105 ? -15.734 7.642 -5.642 1.00 48.06 105 ASP A O 1
ATOM 832 N N . PHE A 1 106 ? -17.061 7.380 -7.449 1.00 46.34 106 PHE A N 1
ATOM 833 C CA . PHE A 1 106 ? -16.147 7.526 -8.586 1.00 46.34 106 PHE A CA 1
ATOM 834 C C . PHE A 1 106 ? -15.223 8.766 -8.543 1.00 46.34 106 PHE A C 1
ATOM 836 O O . PHE A 1 106 ? -14.443 8.984 -9.464 1.00 46.34 106 PHE A O 1
ATOM 843 N N . LEU A 1 107 ? -15.300 9.605 -7.507 1.00 46.56 107 LEU A N 1
ATOM 844 C CA . LEU A 1 107 ? -14.594 10.881 -7.384 1.00 46.56 107 LEU A CA 1
ATOM 845 C C . LEU A 1 107 ? -13.083 10.719 -7.196 1.00 46.56 107 LEU A C 1
ATOM 847 O O . LEU A 1 107 ? -12.342 11.422 -7.874 1.00 46.56 107 LEU A O 1
ATOM 851 N N . ILE A 1 108 ? -12.615 9.766 -6.385 1.00 48.34 108 ILE A N 1
ATOM 852 C CA . ILE A 1 108 ? -11.170 9.564 -6.169 1.00 48.34 108 ILE A CA 1
ATOM 853 C C . ILE A 1 108 ? -10.484 9.057 -7.440 1.00 48.34 108 ILE A C 1
ATOM 855 O O . ILE A 1 108 ? -9.495 9.634 -7.884 1.00 48.34 108 ILE A O 1
ATOM 859 N N . TRP A 1 109 ? -11.052 8.053 -8.112 1.00 45.56 109 TRP A N 1
ATOM 860 C CA . TRP A 1 109 ? -10.457 7.514 -9.336 1.00 45.56 109 TRP A CA 1
ATOM 861 C C . TRP A 1 109 ? -10.668 8.409 -10.550 1.00 45.56 109 TRP A C 1
ATOM 863 O O . TRP A 1 109 ? -9.782 8.486 -11.396 1.00 45.56 109 TRP A O 1
ATOM 873 N N . ARG A 1 110 ? -11.786 9.138 -10.644 1.00 40.19 110 ARG A N 1
ATOM 874 C CA . ARG A 1 110 ? -11.975 10.157 -11.683 1.00 40.19 110 ARG A CA 1
ATOM 875 C C . ARG A 1 110 ? -10.985 11.302 -11.517 1.00 40.19 110 ARG A C 1
ATOM 877 O O . ARG A 1 110 ? -10.381 11.687 -12.510 1.00 40.19 110 ARG A O 1
ATOM 884 N N . GLN A 1 111 ? -10.750 11.773 -10.294 1.00 41.31 111 GLN A N 1
ATOM 885 C CA . GLN A 1 111 ? -9.726 12.782 -10.021 1.00 41.31 111 GLN A CA 1
ATOM 886 C C . GLN A 1 111 ? -8.316 12.237 -10.263 1.00 41.31 111 GLN A C 1
ATOM 888 O O . GLN A 1 111 ? -7.517 12.938 -10.863 1.00 41.31 111 GLN A O 1
ATOM 893 N N . ILE A 1 112 ? -8.011 10.977 -9.931 1.00 44.75 112 ILE A N 1
ATOM 894 C CA . ILE A 1 112 ? -6.726 10.332 -10.271 1.00 44.75 112 ILE A CA 1
ATOM 895 C C . ILE A 1 112 ? -6.565 10.148 -11.793 1.00 44.75 112 ILE A C 1
ATOM 897 O O . ILE A 1 112 ? -5.469 10.316 -12.327 1.00 44.75 112 ILE A O 1
ATOM 901 N N . ARG A 1 113 ? -7.638 9.838 -12.531 1.00 38.34 113 ARG A N 1
ATOM 902 C CA . ARG A 1 113 ? -7.632 9.688 -13.999 1.00 38.34 113 ARG A CA 1
ATOM 903 C C . ARG A 1 113 ? -7.500 11.039 -14.708 1.00 38.34 113 ARG A C 1
ATOM 905 O O . ARG A 1 113 ? -6.770 11.129 -15.692 1.00 38.34 113 ARG A O 1
ATOM 912 N N . GLU A 1 114 ? -8.154 12.076 -14.187 1.00 39.44 114 GLU A N 1
ATOM 913 C CA . GLU A 1 114 ? -8.009 13.473 -14.614 1.00 39.44 114 GLU A CA 1
ATOM 914 C C . GLU A 1 114 ? -6.613 14.021 -14.228 1.00 39.44 114 GLU A C 1
ATOM 916 O O . GLU A 1 114 ? -5.958 14.660 -15.047 1.00 39.44 114 GLU A O 1
ATOM 921 N N . ALA A 1 115 ? -6.068 13.661 -13.060 1.00 35.09 115 ALA A N 1
ATOM 922 C CA . ALA A 1 115 ? -4.710 14.002 -12.618 1.00 35.09 115 ALA A CA 1
ATOM 923 C C . ALA A 1 115 ? -3.612 13.247 -13.389 1.00 35.09 115 ALA A C 1
ATOM 925 O O . ALA A 1 115 ? -2.544 13.801 -13.639 1.00 35.09 115 ALA A O 1
ATOM 926 N N . ARG A 1 116 ? -3.868 12.027 -13.884 1.00 35.66 116 ARG A N 1
ATOM 927 C CA . ARG A 1 116 ? -2.977 11.322 -14.832 1.00 35.66 116 ARG A CA 1
ATOM 928 C C . ARG A 1 116 ? -2.813 12.059 -16.168 1.00 35.66 116 ARG A C 1
ATOM 930 O O . ARG A 1 116 ? -1.900 11.719 -16.917 1.00 35.66 116 ARG A O 1
ATOM 937 N N . ALA A 1 117 ? -3.669 13.032 -16.486 1.00 35.25 117 ALA A N 1
ATOM 938 C CA . ALA A 1 117 ? -3.471 13.940 -17.618 1.00 35.25 117 ALA A CA 1
ATOM 939 C C . ALA A 1 117 ? -2.614 15.173 -17.261 1.00 35.25 117 ALA A C 1
ATOM 941 O O . ALA A 1 117 ? -2.172 15.881 -18.160 1.00 35.25 117 ALA A O 1
ATOM 942 N N . ILE A 1 118 ? -2.368 15.420 -15.969 1.00 34.34 118 ILE A N 1
ATOM 943 C CA . ILE A 1 118 ? -1.719 16.630 -15.436 1.00 34.34 118 ILE A CA 1
ATOM 944 C C . ILE A 1 118 ? -0.365 16.309 -14.758 1.00 34.34 118 ILE A C 1
ATOM 946 O O . ILE A 1 118 ? 0.457 17.201 -14.569 1.00 34.34 118 ILE A O 1
ATOM 950 N N . GLY A 1 119 ? -0.070 15.031 -14.496 1.00 31.73 119 GLY A N 1
ATOM 951 C CA . GLY A 1 119 ? 1.143 14.583 -13.810 1.00 31.73 119 GLY A CA 1
ATOM 952 C C . GLY A 1 119 ? 0.941 14.522 -12.293 1.00 31.73 119 GLY A C 1
ATOM 953 O O . GLY A 1 119 ? 0.260 15.362 -11.709 1.00 31.73 119 GLY A O 1
ATOM 954 N N . PHE A 1 120 ? 1.516 13.500 -11.651 1.00 35.72 120 PHE A N 1
ATOM 955 C CA . PHE A 1 120 ? 1.512 13.350 -10.192 1.00 35.72 120 PHE A CA 1
ATOM 956 C C . PHE A 1 120 ? 2.423 14.421 -9.563 1.00 35.72 120 PHE A C 1
ATOM 958 O O . PHE A 1 120 ? 3.620 14.206 -9.400 1.00 35.72 120 PHE A O 1
ATOM 965 N N . GLY A 1 121 ? 1.865 15.594 -9.262 1.00 40.78 121 GLY A N 1
ATOM 966 C CA . GLY A 1 121 ? 2.521 16.681 -8.527 1.00 40.78 121 GLY A CA 1
ATOM 967 C C . GLY A 1 121 ? 1.644 17.204 -7.384 1.00 40.78 121 GLY A C 1
ATOM 968 O O . GLY A 1 121 ? 0.502 16.764 -7.239 1.00 40.78 121 GLY A O 1
ATOM 969 N N . ASP A 1 122 ? 2.173 18.161 -6.611 1.00 39.56 122 ASP A N 1
ATOM 970 C CA . ASP A 1 122 ? 1.600 18.770 -5.388 1.00 39.56 122 ASP A CA 1
ATOM 971 C C . ASP A 1 122 ? 0.083 19.055 -5.426 1.00 39.56 122 ASP A C 1
ATOM 973 O O . ASP A 1 122 ? -0.586 19.017 -4.396 1.00 39.56 122 ASP A O 1
ATOM 977 N N . ALA A 1 123 ? -0.489 19.274 -6.613 1.00 41.25 123 ALA A N 1
ATOM 978 C CA . ALA A 1 123 ? -1.904 19.571 -6.812 1.00 41.25 123 ALA A CA 1
ATOM 979 C C . ALA A 1 123 ? -2.870 18.466 -6.328 1.00 41.25 123 ALA A C 1
ATOM 981 O O . ALA A 1 123 ? -3.971 18.786 -5.884 1.00 41.25 123 ALA A O 1
ATOM 982 N N . LEU A 1 124 ? -2.486 17.181 -6.393 1.00 43.66 124 LEU A N 1
ATOM 983 C CA . LEU A 1 124 ? -3.333 16.075 -5.909 1.00 43.66 124 LEU A CA 1
ATOM 984 C C . LEU A 1 124 ? -3.390 16.039 -4.374 1.00 43.66 124 LEU A C 1
ATOM 986 O O . LEU A 1 124 ? -4.450 15.800 -3.798 1.00 43.66 124 LEU A O 1
ATOM 990 N N . VAL A 1 125 ? -2.267 16.335 -3.714 1.00 43.38 125 VAL A N 1
ATOM 991 C CA . VAL A 1 125 ? -2.187 16.431 -2.250 1.00 43.38 125 VAL A CA 1
ATOM 992 C C . VAL A 1 125 ? -3.079 17.571 -1.750 1.00 43.38 125 VAL A C 1
ATOM 994 O O . VAL A 1 125 ? -3.849 17.374 -0.815 1.00 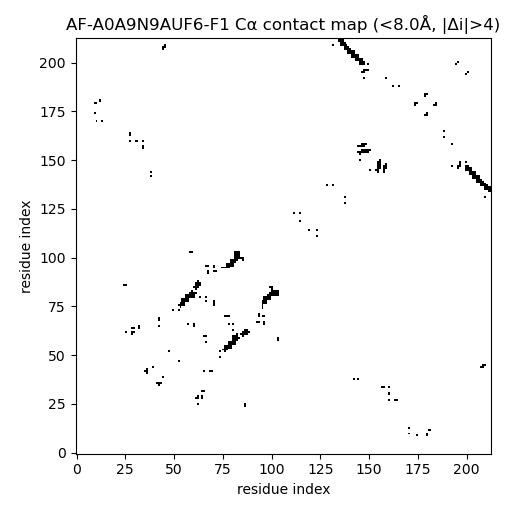43.38 125 VAL A O 1
ATOM 997 N N . THR A 1 126 ? -3.084 18.719 -2.437 1.00 42.94 126 THR A N 1
ATOM 998 C CA . THR A 1 126 ? -3.956 19.858 -2.096 1.00 42.94 126 THR A CA 1
ATOM 999 C C . THR A 1 126 ? -5.453 19.538 -2.237 1.00 42.94 126 THR A C 1
ATOM 1001 O O . T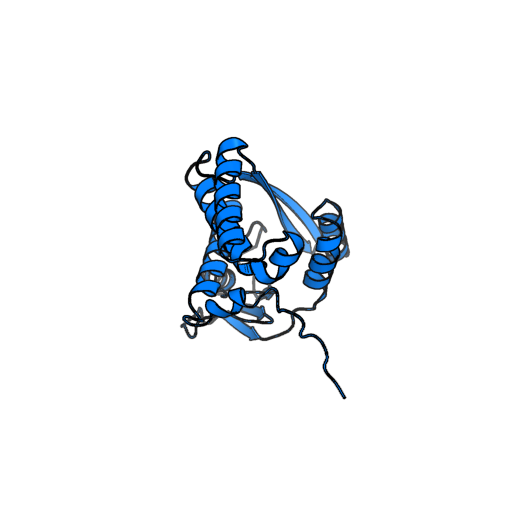HR A 1 126 ? -6.258 20.019 -1.448 1.00 42.94 126 THR A O 1
ATOM 1004 N N . GLN A 1 127 ? -5.856 18.690 -3.190 1.00 50.38 127 GLN A N 1
ATOM 1005 C CA . GLN A 1 127 ? -7.268 18.293 -3.334 1.00 50.38 127 GLN A CA 1
ATOM 1006 C C . GLN A 1 127 ? -7.720 17.307 -2.251 1.00 50.38 127 GLN A C 1
ATOM 1008 O O . GLN A 1 127 ? -8.850 17.395 -1.769 1.00 50.38 127 GLN A O 1
ATOM 1013 N N . ILE A 1 128 ? -6.834 16.399 -1.831 1.00 50.31 128 ILE A N 1
ATOM 1014 C CA . ILE A 1 128 ? -7.067 15.536 -0.667 1.00 50.31 128 ILE A CA 1
ATOM 1015 C C . ILE A 1 128 ? -7.246 16.402 0.590 1.00 50.31 128 ILE A C 1
ATOM 1017 O O . ILE A 1 128 ? -8.172 16.170 1.368 1.00 50.31 128 ILE A O 1
ATOM 1021 N N . GLU A 1 129 ? -6.428 17.445 0.754 1.00 45.06 129 GLU A N 1
ATOM 1022 C CA . GLU A 1 129 ? -6.586 18.411 1.845 1.00 45.06 129 GLU A CA 1
ATOM 1023 C C . GLU A 1 129 ? -7.956 19.103 1.835 1.00 45.06 129 GLU A C 1
ATOM 1025 O O . GLU A 1 129 ? -8.561 19.244 2.895 1.00 45.06 129 GLU A O 1
ATOM 1030 N N . ASP A 1 130 ? -8.481 19.487 0.669 1.00 51.03 130 ASP A N 1
ATOM 1031 C CA . ASP A 1 130 ? -9.785 20.154 0.549 1.00 51.03 130 ASP A CA 1
ATOM 1032 C C . ASP A 1 130 ? -10.972 19.240 0.904 1.00 51.03 130 ASP A C 1
ATOM 1034 O O . ASP A 1 130 ? -11.935 19.699 1.521 1.00 51.03 130 ASP A O 1
ATOM 1038 N N . ILE A 1 131 ? -10.894 17.939 0.600 1.00 50.00 131 ILE A N 1
ATOM 1039 C CA . ILE A 1 131 ? -11.925 16.948 0.968 1.00 50.00 131 ILE A CA 1
ATOM 1040 C C . ILE A 1 131 ? -11.965 16.719 2.489 1.00 50.00 131 ILE A C 1
ATOM 1042 O O . ILE A 1 131 ? -13.038 16.549 3.069 1.00 50.00 131 ILE A O 1
ATOM 1046 N N . PHE A 1 132 ? -10.811 16.748 3.159 1.00 51.19 132 PHE A N 1
ATOM 1047 C CA . PHE A 1 132 ? -10.716 16.550 4.610 1.00 51.19 132 PHE A CA 1
ATOM 1048 C C . PHE A 1 132 ? -10.870 17.851 5.428 1.00 51.19 132 PHE A C 1
ATOM 1050 O O . PHE A 1 132 ? -11.141 17.799 6.633 1.00 51.19 132 PHE A O 1
ATOM 1057 N N . ARG A 1 133 ? -10.750 19.023 4.785 1.00 50.75 133 ARG A N 1
ATOM 1058 C CA . ARG A 1 133 ? -10.649 20.349 5.424 1.00 50.75 133 ARG A CA 1
ATOM 1059 C C . ARG A 1 133 ? -11.856 20.811 6.218 1.00 50.75 133 ARG A C 1
ATOM 1061 O O . ARG A 1 133 ? -11.696 21.721 7.027 1.00 50.75 133 ARG A O 1
ATOM 1068 N N . GLU A 1 134 ? -13.048 20.249 6.029 1.00 57.59 134 GLU A N 1
ATOM 1069 C CA . GLU A 1 134 ? -14.196 20.835 6.723 1.00 57.59 134 GLU A CA 1
ATOM 1070 C C . GLU A 1 134 ? -14.141 20.631 8.245 1.00 57.59 134 GLU A C 1
ATOM 1072 O O . GLU A 1 134 ? -14.607 21.529 8.946 1.00 57.59 134 GLU A O 1
ATOM 1077 N N . LYS A 1 135 ? -13.557 19.536 8.783 1.00 53.75 135 LYS A N 1
ATOM 1078 C CA . LYS A 1 135 ? -13.481 19.281 10.250 1.00 53.75 135 LYS A CA 1
ATOM 1079 C C . LYS A 1 135 ? -12.339 18.368 10.744 1.00 53.75 135 LYS A C 1
ATOM 1081 O O . LYS A 1 135 ? -12.458 17.847 11.854 1.00 53.75 135 LYS A O 1
ATOM 1086 N N . ALA A 1 136 ? -11.279 18.123 9.971 1.00 65.62 136 ALA A N 1
ATOM 1087 C CA . ALA A 1 136 ? -10.229 17.180 10.372 1.00 65.62 136 ALA A CA 1
ATOM 1088 C C . ALA A 1 136 ? -8.827 17.802 10.468 1.00 65.62 136 ALA A C 1
ATOM 1090 O O . ALA A 1 136 ? -8.444 18.632 9.648 1.00 65.62 136 ALA A O 1
ATOM 1091 N N . GLU A 1 137 ? -8.053 17.366 11.463 1.00 72.69 137 GLU A N 1
ATOM 1092 C CA . GLU A 1 137 ? -6.601 17.544 11.498 1.00 72.69 137 GLU A CA 1
ATOM 1093 C C . GLU A 1 137 ? -5.965 16.542 10.530 1.00 72.69 137 GLU A C 1
ATOM 1095 O O . GLU A 1 137 ? -6.232 15.345 10.631 1.00 72.69 137 GLU A O 1
ATOM 1100 N N . ILE A 1 138 ? -5.149 17.025 9.589 1.00 75.38 138 ILE A N 1
ATOM 1101 C CA . ILE A 1 138 ? -4.501 16.212 8.551 1.00 75.38 138 ILE A CA 1
ATOM 1102 C C . ILE A 1 138 ? -3.008 16.121 8.857 1.00 75.38 138 ILE A C 1
ATOM 1104 O O . ILE A 1 138 ? -2.351 17.142 9.058 1.00 75.38 138 ILE A O 1
ATOM 1108 N N . GLN A 1 139 ? -2.465 14.908 8.842 1.00 79.44 139 GLN A N 1
ATOM 1109 C CA . GLN A 1 139 ? -1.030 14.657 8.940 1.00 79.44 139 GLN A CA 1
ATOM 1110 C C . GLN A 1 139 ? -0.565 13.903 7.702 1.00 79.44 139 GLN A C 1
ATOM 1112 O O . GLN A 1 139 ? -1.196 12.926 7.308 1.00 79.44 139 GLN A O 1
ATOM 1117 N N . ILE A 1 140 ? 0.525 14.369 7.089 1.00 78.19 140 ILE A N 1
ATOM 1118 C CA . ILE A 1 140 ? 1.105 13.790 5.875 1.00 78.19 140 ILE A CA 1
ATOM 1119 C C . ILE A 1 140 ? 2.585 13.528 6.127 1.00 78.19 140 ILE A C 1
ATOM 1121 O O . ILE A 1 140 ? 3.337 14.425 6.509 1.00 78.19 140 ILE A O 1
ATOM 1125 N N . ASN A 1 141 ? 3.004 12.303 5.847 1.00 76.56 141 ASN A N 1
ATOM 1126 C CA . ASN A 1 141 ? 4.378 11.849 5.916 1.00 76.56 141 ASN A CA 1
ATOM 1127 C C . ASN A 1 141 ? 4.856 11.527 4.498 1.00 76.56 141 ASN A C 1
ATOM 1129 O O . ASN A 1 141 ? 4.117 10.948 3.703 1.00 76.56 141 ASN A O 1
ATOM 1133 N N . ASN A 1 142 ? 6.101 11.885 4.188 1.00 81.25 142 ASN A N 1
ATOM 1134 C CA . ASN A 1 142 ? 6.761 11.453 2.961 1.00 81.25 142 ASN A CA 1
ATOM 1135 C C . ASN A 1 142 ? 7.731 10.314 3.283 1.00 81.25 142 ASN A C 1
ATOM 1137 O O . ASN A 1 142 ? 8.590 10.449 4.158 1.00 81.25 142 ASN A O 1
ATOM 1141 N N . CYS A 1 143 ? 7.604 9.217 2.552 1.00 81.88 143 CYS A N 1
ATOM 1142 C CA . CYS A 1 143 ? 8.483 8.068 2.620 1.00 81.88 143 CYS A CA 1
ATOM 1143 C C . CYS A 1 143 ? 9.340 8.010 1.356 1.00 81.88 143 CYS A C 1
ATOM 1145 O O . CYS A 1 143 ? 8.830 7.933 0.239 1.00 81.88 143 CYS A O 1
ATOM 1147 N N . TYR A 1 144 ? 10.657 8.019 1.552 1.00 84.25 144 TYR A N 1
ATOM 1148 C CA . TYR A 1 144 ? 11.621 7.886 0.471 1.00 84.25 144 TYR A CA 1
ATOM 1149 C C . TYR A 1 144 ? 11.917 6.412 0.218 1.00 84.25 144 TYR A C 1
ATOM 1151 O O . TYR A 1 144 ? 12.502 5.734 1.067 1.00 84.25 144 TYR A O 1
ATOM 1159 N N . VAL A 1 145 ? 11.525 5.925 -0.952 1.00 87.81 145 VAL A N 1
ATOM 1160 C CA . VAL A 1 145 ? 11.636 4.515 -1.311 1.00 87.81 145 VAL A CA 1
ATOM 1161 C C . VAL A 1 145 ? 12.669 4.348 -2.422 1.00 87.81 145 VAL A C 1
ATOM 1163 O O . VAL A 1 145 ? 12.423 4.807 -3.537 1.00 87.81 145 VAL A O 1
ATOM 1166 N N . PRO A 1 146 ? 13.827 3.717 -2.163 1.00 91.50 146 PRO A N 1
ATOM 1167 C CA . PRO A 1 146 ? 14.788 3.420 -3.217 1.00 91.50 146 PRO A CA 1
ATOM 1168 C C . PRO A 1 146 ? 14.270 2.292 -4.116 1.00 91.50 146 PRO A C 1
ATOM 1170 O O . PRO A 1 146 ? 13.623 1.368 -3.63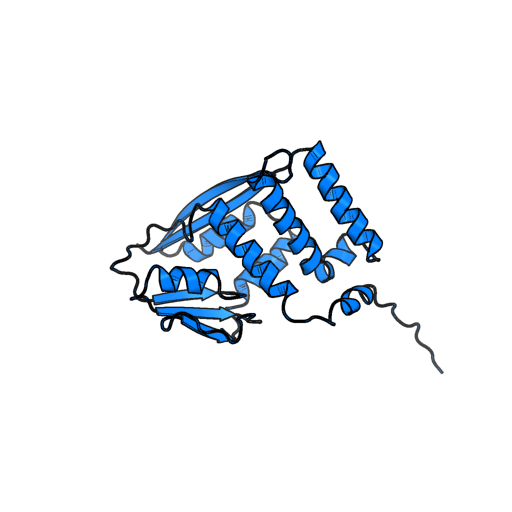0 1.00 91.50 146 PRO A O 1
ATOM 1173 N N . ILE A 1 147 ? 14.583 2.348 -5.411 1.00 92.12 147 ILE A N 1
ATOM 1174 C CA . ILE A 1 147 ? 14.132 1.363 -6.401 1.00 92.12 147 ILE A CA 1
ATOM 1175 C C . ILE A 1 147 ? 15.349 0.715 -7.064 1.00 92.12 147 ILE A C 1
ATOM 1177 O O . ILE A 1 147 ? 16.113 1.396 -7.748 1.00 92.12 147 ILE A O 1
ATOM 1181 N N . GLY A 1 148 ? 15.525 -0.593 -6.858 1.00 91.81 148 GLY A N 1
ATOM 1182 C CA . GLY A 1 148 ? 16.609 -1.394 -7.440 1.00 91.81 148 GLY A CA 1
ATOM 1183 C C . GLY A 1 148 ? 17.419 -2.197 -6.414 1.00 91.81 148 GLY A C 1
ATOM 1184 O O . GLY A 1 148 ? 17.444 -1.895 -5.217 1.00 91.81 148 GLY A O 1
ATOM 1185 N N . LYS A 1 149 ? 18.116 -3.226 -6.899 1.00 93.62 149 LYS A N 1
ATOM 1186 C CA . LYS A 1 149 ? 18.949 -4.163 -6.125 1.00 93.62 149 LYS A CA 1
ATOM 1187 C C . LYS A 1 149 ? 20.086 -3.459 -5.395 1.00 93.62 149 LYS A C 1
ATOM 1189 O O . LYS A 1 149 ? 20.482 -3.889 -4.311 1.00 93.62 149 LYS A O 1
ATOM 1194 N N . TRP A 1 150 ? 20.585 -2.347 -5.931 1.00 94.94 150 TRP A N 1
ATOM 1195 C CA . TRP A 1 150 ? 21.589 -1.503 -5.275 1.00 94.94 150 TRP A CA 1
ATOM 1196 C C . TRP A 1 150 ? 21.196 -1.044 -3.858 1.00 94.94 150 TRP A C 1
ATOM 1198 O O . TRP A 1 150 ? 22.085 -0.725 -3.067 1.00 94.94 150 TRP A O 1
ATOM 1208 N N . ALA A 1 151 ? 19.901 -1.011 -3.520 1.00 93.75 151 ALA A N 1
ATOM 1209 C CA . ALA A 1 151 ? 19.394 -0.645 -2.196 1.00 93.75 151 ALA A CA 1
ATOM 1210 C C . ALA A 1 151 ? 19.042 -1.857 -1.309 1.00 93.75 151 ALA A C 1
ATOM 1212 O O . ALA A 1 151 ? 18.370 -1.716 -0.283 1.00 93.75 151 ALA A O 1
ATOM 1213 N N . GLY A 1 152 ? 19.517 -3.050 -1.676 1.00 92.06 152 GLY A N 1
ATOM 1214 C CA . GLY A 1 152 ? 19.288 -4.290 -0.943 1.00 92.06 152 GLY A CA 1
ATOM 1215 C C . GLY A 1 152 ? 17.842 -4.777 -1.038 1.00 92.06 152 GLY A C 1
ATOM 1216 O O . GLY A 1 152 ? 17.114 -4.433 -1.966 1.00 9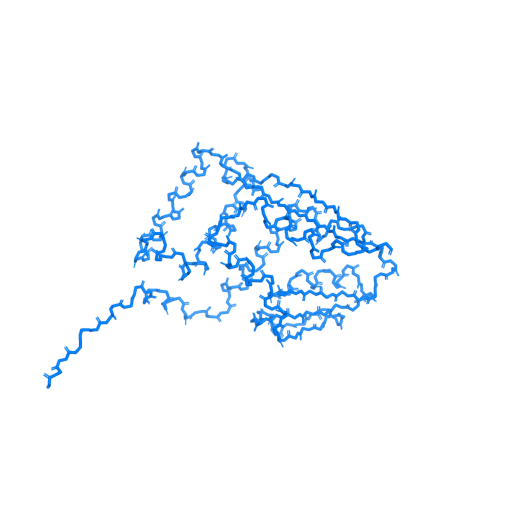2.06 152 GLY A O 1
ATOM 1217 N N . PHE A 1 153 ? 17.428 -5.571 -0.047 1.00 87.94 153 PHE A N 1
ATOM 1218 C CA . PHE A 1 153 ? 16.130 -6.254 -0.047 1.00 87.94 153 PHE A CA 1
ATOM 1219 C C . PHE A 1 153 ? 14.945 -5.309 -0.281 1.00 87.94 153 PHE A C 1
ATOM 1221 O O . PHE A 1 153 ? 14.074 -5.613 -1.089 1.00 87.94 153 PHE A O 1
ATOM 1228 N N . ALA A 1 154 ? 14.928 -4.151 0.391 1.00 85.25 154 ALA A N 1
ATOM 1229 C CA . ALA A 1 154 ? 13.853 -3.180 0.224 1.00 85.25 154 ALA A CA 1
ATOM 1230 C C . ALA A 1 154 ? 13.768 -2.706 -1.234 1.00 85.25 154 ALA A C 1
ATOM 1232 O O . ALA A 1 154 ? 12.716 -2.825 -1.850 1.00 85.25 154 ALA A O 1
ATOM 1233 N N . GLY A 1 155 ? 14.877 -2.238 -1.813 1.00 89.88 155 GLY A N 1
ATOM 1234 C CA . GLY A 1 155 ? 14.869 -1.724 -3.183 1.00 89.88 155 GLY A CA 1
ATOM 1235 C C . GLY A 1 155 ? 14.524 -2.769 -4.242 1.00 89.88 155 GLY A C 1
ATOM 1236 O O . GLY A 1 155 ? 13.819 -2.448 -5.198 1.00 89.88 155 GLY A O 1
ATOM 1237 N N . GLU A 1 156 ? 14.957 -4.018 -4.061 1.00 89.38 156 GLU A N 1
ATOM 1238 C CA . GLU A 1 156 ? 14.586 -5.137 -4.937 1.00 89.38 156 GLU A CA 1
ATOM 1239 C C . GLU A 1 156 ? 13.093 -5.484 -4.828 1.00 89.38 156 GLU A C 1
ATOM 1241 O O . GLU A 1 156 ? 12.426 -5.729 -5.837 1.00 89.38 156 GLU A O 1
ATOM 1246 N N . PHE A 1 157 ? 12.543 -5.442 -3.613 1.00 86.06 157 PHE A N 1
ATOM 1247 C CA . PHE A 1 157 ? 11.126 -5.686 -3.372 1.00 86.06 157 PHE A CA 1
ATOM 1248 C C . PHE A 1 157 ? 10.240 -4.627 -4.047 1.00 86.06 157 PHE A C 1
ATOM 1250 O O . PHE A 1 157 ? 9.325 -4.978 -4.791 1.00 86.06 157 PHE A O 1
ATOM 1257 N N . PHE A 1 158 ? 10.558 -3.335 -3.894 1.00 86.19 158 PHE A N 1
ATOM 1258 C CA . PHE A 1 158 ? 9.813 -2.267 -4.578 1.00 86.19 158 PHE A CA 1
ATOM 1259 C C . PHE A 1 158 ? 9.985 -2.292 -6.091 1.00 86.19 158 PHE A C 1
ATOM 1261 O O . PHE A 1 158 ? 9.035 -2.003 -6.816 1.00 86.19 158 PHE A O 1
ATOM 1268 N N . PHE A 1 159 ? 11.171 -2.650 -6.582 1.00 87.38 159 PHE A N 1
ATOM 1269 C CA . PHE A 1 159 ? 11.376 -2.836 -8.013 1.00 87.38 159 PHE A CA 1
ATOM 1270 C C . PHE A 1 159 ? 10.470 -3.945 -8.570 1.00 87.38 159 PHE A C 1
ATOM 1272 O O . PHE A 1 159 ? 9.851 -3.775 -9.619 1.00 87.38 159 PHE A O 1
ATOM 1279 N N . SER A 1 160 ? 10.318 -5.046 -7.830 1.00 83.69 160 SER A N 1
ATOM 1280 C CA . SER A 1 160 ? 9.419 -6.145 -8.198 1.00 83.69 160 SER A CA 1
ATOM 1281 C C . SER A 1 160 ? 7.951 -5.701 -8.231 1.00 83.69 160 SER A C 1
ATOM 1283 O O . SER A 1 160 ? 7.243 -6.002 -9.192 1.00 83.69 160 SER A O 1
ATOM 1285 N N . ALA A 1 161 ? 7.508 -4.920 -7.240 1.00 80.50 161 ALA A N 1
ATOM 1286 C CA . ALA A 1 161 ? 6.163 -4.340 -7.223 1.00 80.50 161 ALA A CA 1
ATOM 1287 C C . ALA A 1 161 ? 5.931 -3.365 -8.396 1.00 80.50 161 ALA A C 1
ATOM 1289 O O . ALA A 1 161 ? 4.894 -3.419 -9.055 1.00 80.50 161 ALA A O 1
ATOM 1290 N N . LEU A 1 162 ? 6.917 -2.515 -8.714 1.00 80.81 162 LEU A N 1
ATOM 1291 C CA . LEU A 1 162 ? 6.855 -1.591 -9.851 1.00 80.81 162 LEU A CA 1
ATOM 1292 C C . LEU A 1 162 ? 6.745 -2.335 -11.189 1.00 80.81 162 LEU A C 1
ATOM 1294 O O . LEU A 1 162 ? 5.971 -1.932 -12.057 1.00 80.81 162 LEU A O 1
ATOM 1298 N N . LYS A 1 163 ? 7.498 -3.427 -11.352 1.00 79.62 163 LYS A N 1
ATOM 1299 C CA . LYS A 1 163 ? 7.456 -4.275 -12.546 1.00 79.62 163 LYS A CA 1
ATOM 1300 C C . LYS A 1 163 ? 6.072 -4.884 -12.755 1.00 79.62 163 LYS A C 1
ATOM 1302 O O . LYS A 1 163 ? 5.565 -4.848 -13.871 1.00 79.62 163 LYS A O 1
ATOM 1307 N N . LEU A 1 164 ? 5.444 -5.382 -11.693 1.00 74.81 164 LEU A N 1
ATOM 1308 C CA . LEU A 1 164 ? 4.085 -5.919 -11.766 1.00 74.81 164 LEU A CA 1
ATOM 1309 C C . LEU A 1 164 ? 3.051 -4.849 -12.105 1.00 74.81 164 LEU A C 1
ATOM 1311 O O . LEU A 1 164 ? 2.248 -5.047 -13.008 1.00 74.81 164 LEU A O 1
ATOM 1315 N N . PHE A 1 165 ? 3.137 -3.681 -11.472 1.00 72.81 165 PHE A N 1
ATOM 1316 C CA . PHE A 1 165 ? 2.264 -2.555 -11.799 1.00 72.81 165 PHE A CA 1
ATOM 1317 C C . PHE A 1 165 ? 2.392 -2.119 -13.270 1.00 72.81 165 PHE A C 1
ATOM 1319 O O . PHE A 1 165 ? 1.402 -1.769 -13.920 1.00 72.81 165 PHE A O 1
ATOM 1326 N N . ALA A 1 166 ? 3.608 -2.134 -13.824 1.00 73.38 166 ALA A N 1
ATOM 1327 C CA . ALA A 1 166 ? 3.838 -1.821 -15.233 1.00 73.38 166 ALA A CA 1
ATOM 1328 C C . ALA A 1 166 ? 3.180 -2.845 -16.178 1.00 73.38 166 ALA A C 1
ATOM 1330 O O . ALA A 1 166 ? 2.690 -2.454 -17.238 1.00 73.38 166 ALA A O 1
ATOM 1331 N N . LEU A 1 167 ? 3.144 -4.124 -15.787 1.00 70.56 167 LEU A N 1
ATOM 1332 C CA . LEU A 1 167 ? 2.471 -5.190 -16.534 1.00 70.56 167 LEU A CA 1
ATOM 1333 C C . LEU A 1 167 ? 0.945 -5.056 -16.452 1.00 70.56 167 LEU A C 1
ATOM 1335 O O . LEU A 1 167 ? 0.278 -5.040 -17.481 1.00 70.56 167 LEU A O 1
ATOM 1339 N N . GLU A 1 168 ? 0.389 -4.852 -15.260 1.00 65.31 168 GLU A N 1
ATOM 1340 C CA . GLU A 1 168 ? -1.060 -4.714 -15.050 1.00 65.31 168 GLU A CA 1
ATOM 1341 C C . GLU A 1 168 ? -1.628 -3.488 -15.783 1.00 65.31 168 GLU A C 1
ATOM 1343 O O . GLU A 1 168 ? -2.665 -3.522 -16.451 1.00 65.31 168 GLU A O 1
ATOM 1348 N N . THR A 1 169 ? -0.891 -2.379 -15.734 1.00 66.06 169 THR A N 1
ATOM 1349 C CA . THR A 1 169 ? -1.282 -1.148 -16.422 1.00 66.06 169 THR A CA 1
ATOM 1350 C C . THR A 1 169 ? -0.849 -1.116 -17.882 1.00 66.06 169 THR A C 1
ATOM 1352 O O . THR A 1 169 ? -0.991 -0.066 -18.522 1.00 66.06 169 THR A O 1
ATOM 1355 N N . ALA A 1 170 ? -0.355 -2.226 -18.445 1.00 69.38 170 ALA A N 1
ATOM 1356 C CA . ALA A 1 170 ? 0.106 -2.281 -19.825 1.00 69.38 170 ALA A CA 1
ATOM 1357 C C . ALA A 1 170 ? -0.995 -1.813 -20.779 1.00 69.38 170 ALA A C 1
ATOM 1359 O O . ALA A 1 170 ? -0.799 -0.836 -21.492 1.00 69.38 170 ALA A O 1
ATOM 1360 N N . SER A 1 171 ? -2.206 -2.363 -20.672 1.00 66.44 171 SER A N 1
ATOM 1361 C CA . SER A 1 171 ? -3.369 -1.962 -21.486 1.00 66.44 171 SER A CA 1
ATOM 1362 C C . SER A 1 171 ? -3.672 -0.455 -21.484 1.00 66.44 171 SER A C 1
ATOM 1364 O O . SER A 1 171 ? -4.195 0.080 -22.461 1.00 66.44 171 SER A O 1
ATOM 1366 N N . LEU A 1 172 ? -3.310 0.252 -20.409 1.00 65.12 172 LEU A N 1
ATOM 1367 C CA . LEU A 1 172 ? -3.508 1.693 -20.248 1.00 65.12 172 LEU A CA 1
ATOM 1368 C C . LEU A 1 172 ? -2.293 2.528 -20.678 1.00 65.12 172 LEU A C 1
ATOM 1370 O O . LEU A 1 172 ? -2.421 3.733 -20.914 1.00 65.12 172 LEU A O 1
ATOM 1374 N N . THR A 1 173 ? -1.108 1.925 -20.713 1.00 65.81 173 THR A N 1
ATOM 1375 C CA . THR A 1 173 ? 0.175 2.615 -20.893 1.00 65.81 173 THR A CA 1
ATOM 1376 C C . THR A 1 173 ? 0.833 2.311 -22.236 1.00 65.81 173 THR A C 1
ATOM 1378 O O . THR A 1 173 ? 1.578 3.161 -22.718 1.00 65.81 173 THR A O 1
ATOM 1381 N N . SER A 1 174 ? 0.502 1.193 -22.893 1.00 72.25 174 SER A N 1
ATOM 1382 C CA . SER A 1 174 ? 1.150 0.698 -24.123 1.00 72.25 174 SER A CA 1
ATOM 1383 C C . SER A 1 174 ? 1.134 1.733 -25.229 1.00 72.25 174 SER A C 1
ATOM 1385 O O . SER A 1 174 ? 2.171 2.086 -25.784 1.00 72.25 174 SER A O 1
ATOM 1387 N N . GLU A 1 175 ? -0.045 2.290 -25.498 1.00 73.88 175 GLU A N 1
ATOM 1388 C CA . GLU A 1 175 ? -0.228 3.294 -26.540 1.00 73.88 175 GLU A CA 1
ATOM 1389 C C . GLU A 1 175 ? 0.561 4.573 -26.231 1.00 73.88 175 GLU A C 1
ATOM 1391 O O . GLU A 1 175 ? 1.234 5.121 -27.103 1.00 73.88 175 GLU A O 1
ATOM 1396 N N . ARG A 1 176 ? 0.543 5.017 -24.966 1.00 75.19 176 ARG A N 1
ATOM 1397 C CA . ARG A 1 176 ? 1.243 6.231 -24.516 1.00 75.19 176 ARG A CA 1
ATOM 1398 C C . ARG A 1 176 ? 2.760 6.079 -24.552 1.00 75.19 176 ARG A C 1
ATOM 1400 O O . ARG A 1 176 ? 3.459 7.048 -24.830 1.00 75.19 176 ARG A O 1
ATOM 1407 N N . LEU A 1 177 ? 3.253 4.879 -24.265 1.00 76.25 177 LEU A N 1
ATOM 1408 C CA . LEU A 1 177 ? 4.670 4.528 -24.297 1.00 76.25 177 LEU A CA 1
ATOM 1409 C C . LEU A 1 177 ? 5.127 4.076 -25.694 1.00 76.25 177 LEU A C 1
ATOM 1411 O O . LEU A 1 177 ? 6.309 3.812 -25.894 1.00 76.25 177 LEU A O 1
ATOM 1415 N N . ASN A 1 178 ? 4.208 4.018 -26.668 1.00 80.56 178 ASN A N 1
ATOM 1416 C CA . ASN A 1 178 ? 4.431 3.491 -28.015 1.00 80.56 178 ASN A CA 1
ATOM 1417 C C . ASN A 1 178 ? 5.049 2.075 -2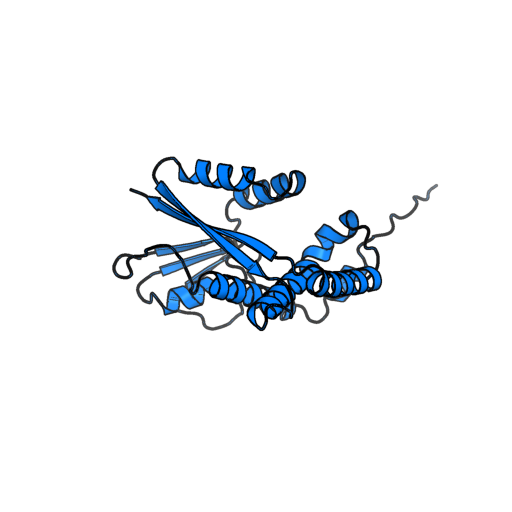8.013 1.00 80.56 178 ASN A C 1
ATOM 1419 O O . ASN A 1 178 ? 5.850 1.736 -28.883 1.00 80.56 178 ASN A O 1
ATOM 1423 N N . LEU A 1 179 ? 4.653 1.252 -27.041 1.00 82.69 179 LEU A N 1
ATOM 1424 C CA . LEU A 1 179 ? 5.003 -0.162 -26.931 1.00 82.69 179 LEU A CA 1
ATOM 1425 C C . LEU A 1 179 ? 3.903 -0.966 -27.628 1.00 82.69 179 LEU A C 1
ATOM 1427 O O . LEU A 1 179 ? 2.734 -0.856 -27.257 1.00 82.69 179 LEU A O 1
ATOM 1431 N N . ARG A 1 180 ? 4.243 -1.705 -28.688 1.00 76.12 180 ARG A N 1
ATOM 1432 C CA . ARG A 1 180 ? 3.245 -2.320 -29.587 1.00 76.12 180 ARG A CA 1
ATOM 1433 C C . ARG A 1 180 ? 3.257 -3.841 -29.556 1.00 76.12 180 ARG A C 1
ATOM 1435 O O . ARG A 1 180 ? 2.303 -4.463 -30.018 1.00 76.12 180 ARG A O 1
ATOM 1442 N N . THR A 1 181 ? 4.331 -4.427 -29.050 1.00 80.50 181 THR A N 1
ATOM 1443 C CA . THR A 1 181 ? 4.529 -5.872 -28.960 1.00 80.50 181 THR A CA 1
ATOM 1444 C C . THR A 1 181 ? 4.883 -6.284 -27.534 1.00 80.50 181 THR A C 1
ATOM 1446 O O . THR A 1 181 ? 5.319 -5.466 -26.723 1.00 80.50 181 THR A O 1
ATOM 1449 N N . GLU A 1 182 ? 4.704 -7.567 -27.231 1.00 73.81 182 GLU A N 1
ATOM 1450 C CA . GLU A 1 182 ? 5.151 -8.163 -25.968 1.00 73.81 182 GLU A CA 1
ATOM 1451 C C . GLU A 1 182 ? 6.670 -8.000 -25.778 1.00 73.81 182 GLU A C 1
ATOM 1453 O O . GLU A 1 182 ? 7.132 -7.665 -24.688 1.00 73.81 182 GLU A O 1
ATOM 1458 N N . ASP A 1 183 ? 7.442 -8.153 -26.857 1.00 81.25 183 ASP A N 1
ATOM 1459 C CA . ASP A 1 183 ? 8.891 -7.951 -26.839 1.00 81.25 183 ASP A CA 1
ATOM 1460 C C . ASP A 1 183 ? 9.260 -6.491 -26.536 1.00 81.25 183 ASP A C 1
ATOM 1462 O O . ASP A 1 183 ? 10.188 -6.249 -25.766 1.00 81.25 183 ASP A O 1
ATOM 1466 N N . ASP A 1 184 ? 8.517 -5.505 -27.058 1.00 82.00 184 ASP A N 1
ATOM 1467 C CA . ASP A 1 184 ? 8.723 -4.092 -26.699 1.00 82.00 184 ASP A CA 1
ATOM 1468 C C . ASP A 1 184 ? 8.538 -3.874 -25.192 1.00 82.00 184 ASP A C 1
ATOM 1470 O O . ASP A 1 184 ? 9.314 -3.149 -24.569 1.00 82.00 184 ASP A O 1
ATOM 1474 N N . TYR A 1 185 ? 7.534 -4.524 -24.597 1.00 77.88 185 TYR A N 1
ATOM 1475 C CA . TYR A 1 185 ? 7.259 -4.449 -23.163 1.00 77.88 185 TYR A CA 1
ATOM 1476 C C . TYR A 1 185 ? 8.336 -5.115 -22.315 1.00 77.88 185 TYR A C 1
ATOM 1478 O O . TYR A 1 185 ? 8.791 -4.525 -21.335 1.00 77.88 185 TYR A O 1
ATOM 1486 N N . LYS A 1 186 ? 8.773 -6.321 -22.690 1.00 79.56 186 LYS A N 1
ATOM 1487 C CA . LYS A 1 186 ? 9.861 -7.023 -21.995 1.00 79.56 186 LYS A CA 1
ATOM 1488 C C . LYS A 1 186 ? 11.145 -6.205 -22.036 1.00 79.56 186 LYS A C 1
ATOM 1490 O O . LYS A 1 186 ? 11.721 -5.939 -20.985 1.00 79.56 186 LYS A O 1
ATOM 1495 N N . ASN A 1 187 ? 11.513 -5.708 -23.216 1.00 85.88 187 ASN A N 1
ATOM 1496 C CA . ASN A 1 187 ? 12.675 -4.840 -23.394 1.00 85.88 187 ASN A CA 1
ATOM 1497 C C . ASN A 1 187 ? 12.550 -3.543 -22.581 1.00 85.88 187 ASN A C 1
ATOM 1499 O O . ASN A 1 187 ? 13.528 -3.072 -22.006 1.00 85.88 187 ASN A O 1
ATOM 1503 N N . PHE A 1 188 ? 11.352 -2.954 -22.512 1.00 85.00 188 PHE A N 1
ATOM 1504 C CA . PHE A 1 188 ? 11.098 -1.770 -21.693 1.00 85.00 188 PHE A CA 1
ATOM 1505 C C . PHE A 1 188 ? 11.320 -2.050 -20.203 1.00 85.00 188 PHE A C 1
ATOM 1507 O O . PHE A 1 188 ? 12.017 -1.290 -19.536 1.00 85.00 188 PHE A O 1
ATOM 1514 N N . VAL A 1 189 ? 10.781 -3.155 -19.688 1.00 82.19 189 VAL A N 1
ATOM 1515 C CA . VAL A 1 189 ? 10.942 -3.560 -18.286 1.00 82.19 189 VAL A CA 1
ATOM 1516 C C . VAL A 1 189 ? 12.400 -3.887 -17.949 1.00 82.19 189 VAL A C 1
ATOM 1518 O O . VAL A 1 189 ? 12.884 -3.458 -16.903 1.00 82.19 189 VAL A O 1
ATOM 1521 N N . GLU A 1 190 ? 13.111 -4.601 -18.823 1.00 85.62 190 GLU A N 1
ATOM 1522 C CA . GLU A 1 190 ? 14.548 -4.874 -18.665 1.00 85.62 190 GLU A CA 1
ATOM 1523 C C . GLU 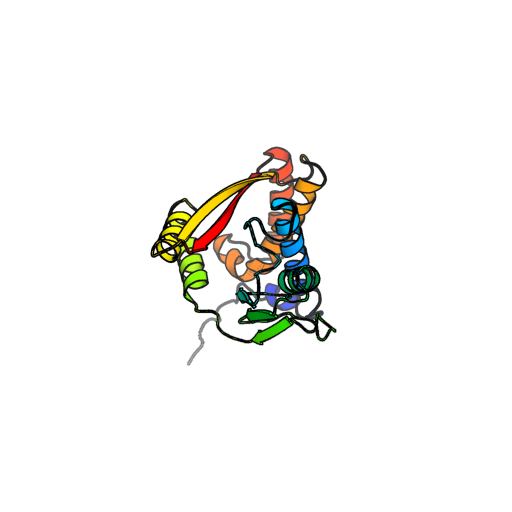A 1 190 ? 15.357 -3.576 -18.625 1.00 85.62 190 GLU A C 1
ATOM 1525 O O . GLU A 1 190 ? 16.195 -3.384 -17.746 1.00 85.62 190 GLU A O 1
ATOM 1530 N N . LYS A 1 191 ? 15.043 -2.630 -19.511 1.00 88.81 191 LYS A N 1
ATOM 1531 C CA . LYS A 1 191 ? 15.701 -1.327 -19.526 1.00 88.81 191 LYS A CA 1
ATOM 1532 C C . LYS A 1 191 ? 15.433 -0.520 -18.254 1.00 88.81 191 LYS A C 1
ATOM 1534 O O . LYS A 1 191 ? 16.347 0.133 -17.760 1.00 88.81 191 LYS A O 1
ATOM 1539 N N . ILE A 1 192 ? 14.220 -0.578 -17.695 1.00 87.44 192 ILE A N 1
ATOM 1540 C CA . ILE A 1 192 ? 13.930 0.057 -16.399 1.00 87.44 192 ILE A CA 1
ATOM 1541 C C . ILE A 1 192 ? 14.804 -0.557 -15.296 1.00 87.44 192 ILE A C 1
ATOM 1543 O O . ILE A 1 192 ? 15.276 0.180 -14.434 1.00 87.44 192 ILE A O 1
ATOM 1547 N N . GLU A 1 193 ? 15.053 -1.870 -15.318 1.00 87.31 193 GLU A N 1
ATOM 1548 C CA . GLU A 1 193 ? 15.965 -2.524 -14.367 1.00 87.31 193 GLU A CA 1
ATOM 1549 C C . GLU A 1 193 ? 17.382 -1.952 -14.469 1.00 87.31 193 GLU A C 1
ATOM 1551 O O . GLU A 1 193 ? 17.943 -1.504 -13.468 1.00 87.31 193 GLU A O 1
ATOM 1556 N N . GLU A 1 194 ? 17.938 -1.894 -15.681 1.00 91.81 194 GLU A N 1
ATOM 1557 C CA . GLU A 1 194 ? 19.268 -1.329 -15.933 1.00 91.81 194 GLU A CA 1
ATOM 1558 C C . GLU A 1 194 ? 19.364 0.139 -15.496 1.00 91.81 194 GLU A C 1
ATOM 1560 O O . GLU A 1 194 ? 20.316 0.533 -14.816 1.00 91.81 194 GLU A O 1
ATOM 1565 N N . GLU A 1 195 ? 18.359 0.950 -15.838 1.00 92.25 195 GLU A N 1
ATOM 1566 C CA . GLU A 1 195 ? 18.280 2.355 -15.441 1.00 92.25 195 GLU A CA 1
ATOM 1567 C C . GLU A 1 195 ? 18.174 2.504 -13.916 1.00 92.25 195 GLU A C 1
ATOM 1569 O O . GLU A 1 195 ? 18.805 3.398 -13.344 1.00 92.25 195 GLU A O 1
ATOM 1574 N N . CYS A 1 196 ? 17.445 1.614 -13.234 1.00 92.06 196 CYS A N 1
ATOM 1575 C CA . CYS A 1 196 ? 17.360 1.616 -11.776 1.00 92.06 196 CYS A CA 1
ATOM 1576 C C . CYS A 1 196 ? 18.720 1.331 -11.124 1.00 92.06 196 CYS A C 1
ATOM 1578 O O . CYS A 1 196 ? 19.102 2.021 -10.178 1.00 92.06 196 CYS A O 1
ATOM 1580 N N . GLU A 1 197 ? 19.498 0.384 -11.652 1.00 93.31 197 GLU A N 1
ATOM 1581 C CA . GLU A 1 197 ? 20.843 0.096 -11.136 1.00 93.31 197 GLU A CA 1
ATOM 1582 C C . GLU A 1 197 ? 21.857 1.203 -11.458 1.00 93.31 197 GLU A C 1
ATOM 1584 O O . GLU A 1 197 ? 22.728 1.520 -10.638 1.00 93.31 197 GLU A O 1
ATOM 1589 N N . GLN A 1 198 ? 21.742 1.825 -12.633 1.00 95.00 198 GLN A N 1
ATOM 1590 C CA . GLN A 1 198 ? 22.640 2.891 -13.066 1.00 95.00 198 GLN A CA 1
ATOM 1591 C C . GLN A 1 198 ? 22.387 4.200 -12.312 1.00 95.00 198 GLN A C 1
ATOM 1593 O O . GLN A 1 198 ? 23.324 4.811 -11.790 1.00 95.00 198 GLN A O 1
ATOM 1598 N N . TYR A 1 199 ? 21.135 4.655 -12.293 1.00 95.00 199 TYR A N 1
ATOM 1599 C CA . TYR A 1 199 ? 20.766 5.985 -11.808 1.00 95.00 199 TYR A CA 1
ATOM 1600 C C . TYR A 1 199 ? 20.317 5.995 -10.351 1.00 95.00 199 TYR A C 1
ATOM 1602 O O . TYR A 1 199 ? 20.233 7.071 -9.759 1.00 95.00 199 TYR A O 1
ATOM 1610 N N . LYS A 1 200 ? 20.091 4.817 -9.759 1.00 94.56 200 LYS A N 1
ATOM 1611 C CA . LYS A 1 200 ? 19.720 4.635 -8.351 1.00 94.56 200 LYS A CA 1
AT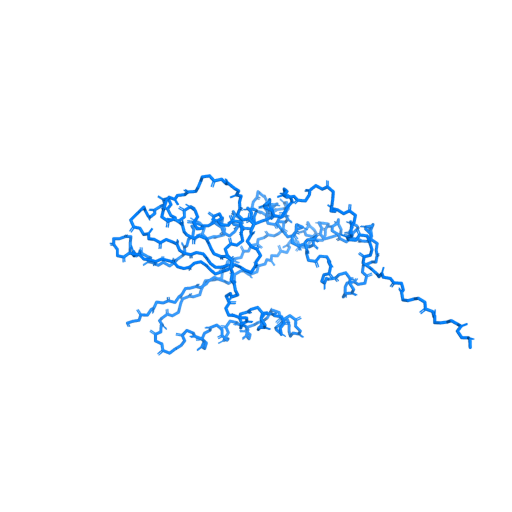OM 1612 C C . LYS A 1 200 ? 18.516 5.493 -7.940 1.00 94.56 200 LYS A C 1
ATOM 1614 O O . LYS A 1 200 ? 18.620 6.288 -6.999 1.00 94.56 200 LYS A O 1
ATOM 1619 N N . PRO A 1 201 ? 17.392 5.389 -8.674 1.00 92.56 201 PRO A N 1
ATOM 1620 C CA . PRO A 1 201 ? 16.245 6.250 -8.485 1.00 92.56 201 PRO A CA 1
ATOM 1621 C C . PRO A 1 201 ? 15.486 5.897 -7.210 1.00 92.56 201 PRO A C 1
ATOM 1623 O O . PRO A 1 201 ? 15.670 4.857 -6.573 1.00 92.56 201 PRO A O 1
ATOM 1626 N N . SER A 1 202 ? 14.573 6.786 -6.864 1.00 89.06 202 SER A N 1
ATOM 1627 C CA . SER A 1 202 ? 13.682 6.641 -5.730 1.00 89.06 202 SER A CA 1
ATOM 1628 C C . SER A 1 202 ? 12.310 7.204 -6.051 1.00 89.06 202 SER A C 1
ATOM 1630 O O . SER A 1 202 ? 12.146 8.022 -6.959 1.00 89.06 202 SER A O 1
ATOM 1632 N N . ILE A 1 203 ? 11.322 6.761 -5.284 1.00 84.19 203 ILE A N 1
ATOM 1633 C CA . ILE A 1 203 ? 9.952 7.250 -5.336 1.00 84.19 203 ILE A CA 1
ATOM 1634 C C . ILE A 1 203 ? 9.632 7.897 -3.989 1.00 84.19 203 ILE A C 1
ATOM 1636 O O . ILE A 1 203 ? 9.958 7.356 -2.931 1.00 84.19 203 ILE A O 1
ATOM 1640 N N . ASN A 1 204 ? 8.991 9.064 -4.039 1.00 78.31 204 ASN A N 1
ATOM 1641 C CA . ASN A 1 204 ? 8.376 9.681 -2.869 1.00 78.31 204 ASN A CA 1
ATOM 1642 C C . ASN A 1 204 ? 6.954 9.143 -2.73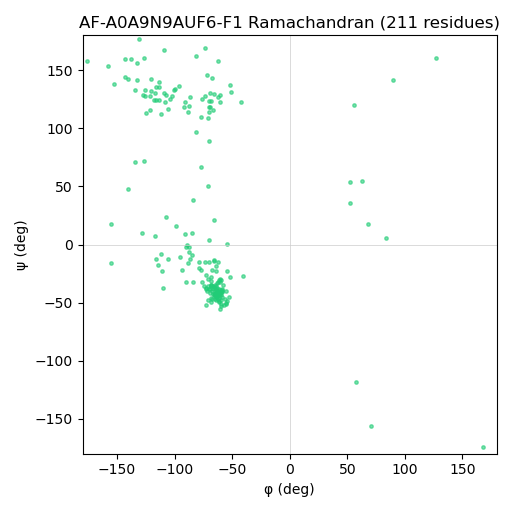5 1.00 78.31 204 ASN A C 1
ATOM 1644 O O . ASN A 1 204 ? 6.134 9.327 -3.638 1.00 78.31 204 ASN A O 1
ATOM 1648 N N . ILE A 1 205 ? 6.667 8.482 -1.620 1.00 80.81 205 ILE A N 1
ATOM 1649 C CA . ILE A 1 205 ? 5.323 8.024 -1.282 1.00 80.81 205 ILE A CA 1
ATOM 1650 C C . ILE A 1 205 ? 4.788 8.932 -0.184 1.00 80.81 205 ILE A C 1
ATOM 1652 O O . ILE A 1 205 ? 5.317 8.959 0.925 1.00 80.81 205 ILE A O 1
ATOM 1656 N N . TYR A 1 206 ? 3.723 9.662 -0.497 1.00 78.69 206 TYR A N 1
ATOM 1657 C CA . TYR A 1 206 ? 3.015 10.491 0.469 1.00 78.69 206 TYR A CA 1
ATOM 1658 C C . TYR A 1 206 ? 1.902 9.673 1.106 1.00 78.69 206 TYR A C 1
ATOM 1660 O O . TYR A 1 206 ? 1.030 9.150 0.413 1.00 78.69 206 TYR A O 1
ATOM 1668 N N . VAL A 1 207 ? 1.934 9.572 2.428 1.00 80.19 207 VAL A N 1
ATOM 1669 C CA . VAL A 1 207 ? 0.943 8.841 3.212 1.00 80.19 207 VAL A CA 1
ATOM 1670 C C . VAL A 1 207 ? 0.400 9.796 4.247 1.00 80.19 207 VAL A C 1
ATOM 1672 O O . VAL A 1 207 ? 1.169 10.411 4.980 1.00 80.19 207 VAL A O 1
ATOM 1675 N N . GLY A 1 208 ? -0.918 9.925 4.319 1.00 82.12 208 GLY A N 1
ATOM 1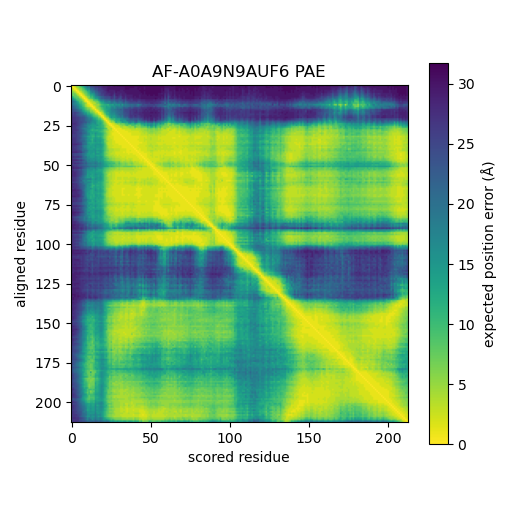676 C CA . GLY A 1 208 ? -1.540 10.791 5.301 1.00 82.12 208 GLY A CA 1
ATOM 1677 C C . GLY A 1 208 ? -2.758 10.172 5.949 1.00 82.12 208 GLY A C 1
ATOM 1678 O O . GLY A 1 208 ? -3.363 9.240 5.423 1.00 82.12 208 GLY A O 1
ATOM 1679 N N . TYR A 1 209 ? -3.109 10.712 7.107 1.00 83.56 209 TYR A N 1
ATOM 1680 C CA . TYR A 1 209 ? -4.362 10.424 7.782 1.00 83.56 209 TYR A CA 1
ATOM 1681 C C . TYR A 1 209 ? -5.022 11.726 8.224 1.00 83.56 209 TYR A C 1
ATOM 1683 O O . TYR A 1 209 ? -4.360 12.747 8.414 1.00 83.56 209 TYR A O 1
ATOM 1691 N N . ALA A 1 210 ? -6.339 11.669 8.394 1.00 79.50 210 ALA A N 1
ATOM 1692 C CA . ALA A 1 210 ? -7.133 12.782 8.879 1.00 79.50 210 ALA A CA 1
ATOM 1693 C C . ALA A 1 210 ? -7.955 12.342 10.097 1.00 79.50 210 ALA A C 1
ATOM 1695 O O . ALA A 1 210 ? -8.589 11.285 10.070 1.00 79.50 210 ALA A O 1
ATOM 1696 N N . GLN A 1 211 ? -7.958 13.143 11.162 1.00 77.62 211 GLN A N 1
ATOM 1697 C CA . GLN A 1 211 ? -8.750 12.899 12.366 1.00 77.62 211 GLN A CA 1
ATOM 1698 C C . GLN A 1 211 ? -9.753 14.024 12.577 1.00 77.62 211 GLN A C 1
ATOM 1700 O O . GLN A 1 211 ? -9.386 15.190 12.687 1.00 77.62 211 GLN A O 1
ATOM 1705 N N . LYS A 1 212 ? -11.034 13.669 12.673 1.00 75.75 212 LYS A N 1
ATOM 1706 C CA . LYS A 1 212 ? -12.077 14.629 13.027 1.00 75.75 212 LYS A CA 1
ATOM 1707 C C . LYS A 1 212 ? -11.925 15.061 14.491 1.00 75.75 212 LYS A C 1
ATOM 1709 O O . LYS A 1 212 ? -11.815 14.191 15.357 1.00 75.75 212 LYS A O 1
ATOM 1714 N N . LEU A 1 213 ? -11.945 16.374 14.730 1.00 64.56 213 LEU A N 1
ATOM 1715 C CA . LEU A 1 213 ? -11.924 16.990 16.066 1.00 64.56 213 LEU A CA 1
ATOM 1716 C C . LEU A 1 213 ? -13.302 16.959 16.747 1.00 64.56 213 LEU A C 1
ATOM 1718 O O . LEU A 1 213 ? -14.331 17.055 16.030 1.00 64.56 213 LEU A O 1
#

Nearest PDB structures (foldseek):
  3p9k-assembly2_C  TM=6.743E-01  e=4.360E-03  Lolium perenne
  3reo-assembly1_C  TM=7.216E-01  e=8.276E-03  Clarkia breweri
  6neg-assembly1_B  TM=6.321E-01  e=4.360E-03  Thalictrum flavum subsp. glaucum
  6i5z-assembly2_C  TM=7.009E-01  e=9.408E-03  Papaver somniferum
  6neh-assembly1_B  TM=6.581E-01  e=8.276E-03  Thalictrum flavum subsp. glaucum

Mean predicted aligned error: 12.01 Å

pLDDT: mean 72.73, std 18.89, range [31.14, 95.38]

Secondary structure (DSSP, 8-state):
---PPPPP-TTGGGGTTTTSTTTHHHHHHHHHHHHHHHHHTSS--S---TTT--EEEEES-TT-HHHHHHHHH-TTSEEEEEESS----SS---TTEEEEE----THHHHHHHHHTTT-SSTHHHHHHHHHHTTTEEEEEEEEEEE-SGGGHHHHHHHHHHHHHHHHHTHHHHHHHHT--SHHHHHHHHHHHHHHHHHH--EEEEEEEEEEE-

Foldseek 3Di:
DDDDDDDDDLCPQVVVVPPVPQDLQLVLLVLVQVLVCVLCVHLDDDPDDLVPAAEEEAEQCAQVVSVQVVCVVRVNHAYEYEHQDHSHDPDDGRPSYHYDYDDPDCVLVVVVVVVVVVDPDPVNVVVVCVVQVPFWDKDKDKGKFWAACVVPPRNPSVLVSVLSVCSVCCVVCCVVVVPRDPVSSVVVSVVVRVCCVVVRDIDIDMDMDIDGD

Organism: NCBI:txid1213867

Radius of gyration: 20.12 Å; Cα contacts (8 Å, |Δi|>4): 232; chains: 1; bounding box: 43×40×75 Å

Sequence (213 aa):
MTSSSSTNNTTEWLQFEDSSSSSSDADQDFLLHYTYKFVLGGNYIAPINKDNLKTCLDINFGSGSWMMEMATEFPETMFYGIDHDPRTPDLVYPPNCIFQQGQGDFLIWRQIREARAIGFGDALVTQIEDIFREKAEIQINNCYVPIGKWAGFAGEFFFSALKLFALETASLTSERLNLRTEDDYKNFVEKIEEECEQYKPSINIYVGYAQKL

InterPro domains:
  IPR029063 S-adenosyl-L-methionine-dependent methyltransferase superfamily [SSF53335] (38-102)

Solvent-accessible surface area (backbone atoms only — not comparable to full-atom values): 12710 Å² total; per-residue (Å²): 134,85,80,84,82,80,81,81,71,75,57,64,77,73,64,72,68,72,81,63,84,68,59,67,66,42,54,47,43,50,44,52,50,55,50,50,28,60,76,61,75,37,95,66,86,64,91,74,55,79,92,71,51,53,70,48,80,39,74,65,39,44,44,35,63,65,60,48,53,50,32,66,77,37,72,82,22,41,35,37,31,28,12,77,74,63,51,54,68,99,64,94,68,56,90,38,57,45,81,42,79,36,79,60,73,64,60,64,60,50,49,50,57,56,34,67,75,71,54,99,50,74,67,60,60,54,51,55,47,60,74,45,54,86,58,34,56,75,48,76,45,80,44,84,41,51,34,20,61,87,60,42,72,64,5,36,51,49,37,52,47,51,53,50,52,53,58,73,42,30,92,80,39,25,76,80,71,70,38,72,46,72,66,48,47,51,53,49,54,52,48,50,51,54,49,21,61,71,69,60,44,67,46,81,46,78,50,67,45,71,45,74,118